Protein AF-B7QMR9-F1 (afdb_monomer)

Organism: Ixodes scapularis (NCBI:txid6945)

Foldseek 3Di:
DDDDDDDDDDDDDDDPVVVVCCVVVVVVVVVVVVVVVVVVVVPPPLDDQPDQDAAPDDDDADAQDPFDAFEEEAEDDDDPVVCCQFVNPVLQVPFSHHYHYDHPCVCVVVGQEYEAEQAPCSPVDDDPDDDPSHAYEYEDAADPVPRPDDPVVCPPDDHDFYEYLDPPGLQHDAAQKAKDWDPDDPPPDPPPPPVLLPQAQFEEEEEDADCQAPQCVNVQVVQLCVQGPYAYEYNNGDHYDPDPDCLLVCLNHYQEYALEGSYADASRHHCSCVSNLQSNHEYAYHHNYPCSNGPQGLQYHYPVSDPGSNRVSVVSVVCSPDSVSSVSNNCSVVTIDMGRDRNNSSVSSSVSVD

Mean predicted aligned error: 11.74 Å

Structure (mmCIF, N/CA/C/O backbone):
data_AF-B7QMR9-F1
#
_entry.id   AF-B7QMR9-F1
#
loop_
_atom_site.group_PDB
_atom_site.id
_atom_site.type_symbol
_atom_site.label_atom_id
_atom_site.label_alt_id
_atom_site.label_comp_id
_atom_site.label_asym_id
_atom_site.label_entity_id
_atom_site.label_seq_id
_atom_site.pdbx_PDB_ins_code
_atom_site.Cartn_x
_atom_site.Cartn_y
_atom_site.Cartn_z
_atom_site.occupancy
_atom_site.B_iso_or_equiv
_atom_site.auth_seq_id
_atom_site.auth_comp_id
_atom_site.auth_asym_id
_atom_site.auth_atom_id
_atom_site.pdbx_PDB_model_num
ATOM 1 N N . LEU A 1 1 ? -8.910 -71.561 -67.536 1.00 38.25 1 LEU A N 1
ATOM 2 C CA . LEU A 1 1 ? -8.505 -71.465 -66.117 1.00 38.25 1 LEU A CA 1
ATOM 3 C C . LEU A 1 1 ? -7.522 -70.311 -65.997 1.00 38.25 1 LEU A C 1
ATOM 5 O O . LEU A 1 1 ? -6.643 -70.190 -66.840 1.00 38.25 1 LEU A O 1
ATOM 9 N N . GLU A 1 2 ? -7.822 -69.408 -65.071 1.00 41.03 2 GLU A N 1
ATOM 10 C CA . GLU A 1 2 ? -7.421 -67.996 -64.994 1.00 41.03 2 GLU A CA 1
ATOM 11 C C . GLU A 1 2 ? -5.951 -67.739 -64.623 1.00 41.03 2 GLU A C 1
ATOM 13 O O . GLU A 1 2 ? -5.294 -68.573 -64.007 1.00 41.03 2 GLU A O 1
ATOM 18 N N . ASN A 1 3 ? -5.479 -66.518 -64.905 1.00 36.19 3 ASN A N 1
ATOM 19 C CA . ASN A 1 3 ? -4.343 -65.898 -64.219 1.00 36.19 3 ASN A CA 1
ATOM 20 C C . ASN A 1 3 ? -4.644 -64.397 -63.982 1.00 36.19 3 ASN A C 1
ATOM 22 O O . ASN A 1 3 ? -4.907 -63.695 -64.963 1.00 36.19 3 ASN A O 1
ATOM 26 N N . PRO A 1 4 ? -4.636 -63.868 -62.739 1.00 52.72 4 PRO A N 1
ATOM 27 C CA . PRO A 1 4 ? -4.935 -62.462 -62.473 1.00 52.72 4 PRO A CA 1
ATOM 28 C C . PRO A 1 4 ? -3.662 -61.603 -62.355 1.00 52.72 4 PRO A C 1
ATOM 30 O O . PRO A 1 4 ? -2.782 -61.844 -61.527 1.00 52.72 4 PRO A O 1
ATOM 33 N N . GLN A 1 5 ? -3.588 -60.534 -63.154 1.00 47.34 5 GLN A N 1
ATOM 34 C CA . GLN A 1 5 ? -2.541 -59.507 -63.084 1.00 47.34 5 GLN A CA 1
ATOM 35 C C . GLN A 1 5 ? -2.865 -58.410 -62.050 1.00 47.34 5 GLN A C 1
ATOM 37 O O . GLN A 1 5 ? -3.894 -57.737 -62.114 1.00 47.34 5 GLN A O 1
ATOM 42 N N . LYS A 1 6 ? -1.911 -58.182 -61.136 1.00 48.12 6 LYS A N 1
ATOM 43 C CA . LYS A 1 6 ? -1.783 -57.026 -60.226 1.00 48.12 6 LYS A CA 1
ATOM 44 C C . LYS A 1 6 ? -1.697 -55.695 -61.000 1.00 48.12 6 LYS A C 1
ATOM 46 O O . LYS A 1 6 ? -0.790 -55.528 -61.813 1.00 48.12 6 LYS A O 1
ATOM 51 N N . ARG A 1 7 ? -2.543 -54.707 -60.672 1.00 45.41 7 ARG A N 1
ATOM 52 C CA . ARG A 1 7 ? -2.372 -53.292 -61.078 1.00 45.41 7 ARG A CA 1
ATOM 53 C C . ARG A 1 7 ? -1.430 -52.552 -60.113 1.00 45.41 7 ARG A C 1
ATOM 55 O O . ARG A 1 7 ? -1.573 -52.686 -58.901 1.00 45.41 7 ARG A O 1
ATOM 62 N N . ARG A 1 8 ? -0.490 -51.763 -60.653 1.00 45.69 8 ARG A N 1
ATOM 63 C CA . ARG A 1 8 ? 0.328 -50.765 -59.923 1.00 45.69 8 ARG A CA 1
ATOM 64 C C . ARG A 1 8 ? -0.364 -49.389 -59.933 1.00 45.69 8 ARG A C 1
ATOM 66 O O . ARG A 1 8 ? -1.115 -49.126 -60.873 1.00 45.69 8 ARG A O 1
ATOM 73 N N . PRO A 1 9 ? -0.111 -48.516 -58.940 1.00 46.06 9 PRO A N 1
ATOM 74 C CA . PRO A 1 9 ? -0.688 -47.175 -58.889 1.00 46.06 9 PRO A CA 1
ATOM 75 C C . PRO A 1 9 ? 0.013 -46.220 -59.869 1.00 46.06 9 PRO A C 1
ATOM 77 O O . PRO A 1 9 ? 1.222 -46.289 -60.071 1.00 46.06 9 PRO A O 1
ATOM 80 N N . SER A 1 10 ? -0.775 -45.342 -60.484 1.00 45.28 10 SER A N 1
ATOM 81 C CA . SER A 1 10 ? -0.362 -44.308 -61.437 1.00 45.28 10 SER A CA 1
ATOM 82 C C . SER A 1 10 ? 0.412 -43.172 -60.757 1.00 45.28 10 SER A C 1
ATOM 84 O O . SER A 1 10 ? -0.119 -42.519 -59.859 1.00 45.28 10 SER A O 1
ATOM 86 N N . GLU A 1 11 ? 1.641 -42.915 -61.211 1.00 50.56 11 GLU A N 1
ATOM 87 C CA . GLU A 1 11 ? 2.449 -41.756 -60.815 1.00 50.56 11 GLU A CA 1
ATOM 88 C C . GLU A 1 11 ? 1.859 -40.458 -61.388 1.00 50.56 11 GLU A C 1
ATOM 90 O O . GLU A 1 11 ? 1.623 -40.328 -62.591 1.00 50.56 11 GLU A O 1
ATOM 95 N N . ILE A 1 12 ? 1.619 -39.478 -60.515 1.00 54.28 12 ILE A N 1
ATOM 96 C CA . ILE A 1 12 ? 1.161 -38.139 -60.894 1.00 54.28 12 ILE A CA 1
ATOM 97 C C . ILE A 1 12 ? 2.379 -37.344 -61.377 1.00 54.28 12 ILE A C 1
ATOM 99 O O . ILE A 1 12 ? 3.220 -36.921 -60.584 1.00 54.28 12 ILE A O 1
ATOM 103 N N . MET A 1 13 ? 2.476 -37.134 -62.689 1.00 5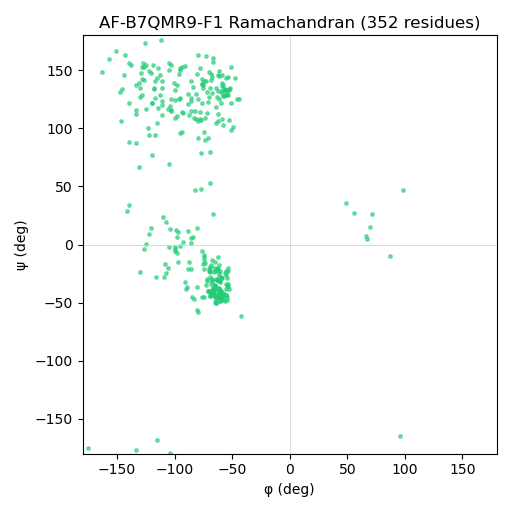0.47 13 MET A N 1
ATOM 104 C CA . MET A 1 13 ? 3.558 -36.373 -63.314 1.00 50.47 13 MET A CA 1
ATOM 105 C C . MET A 1 13 ? 3.27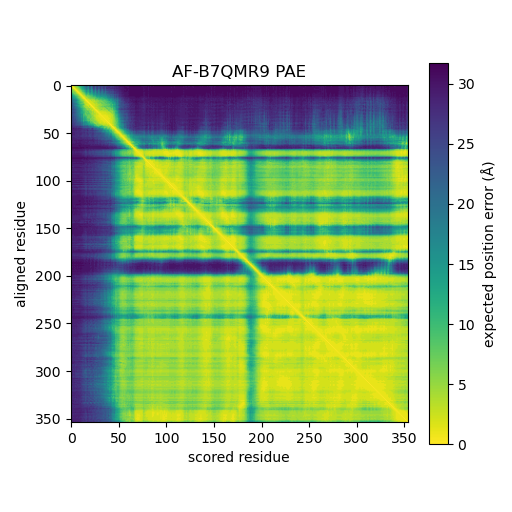2 -34.864 -63.217 1.00 50.47 13 MET A C 1
ATOM 107 O O . MET A 1 13 ? 2.383 -34.343 -63.891 1.00 50.47 13 MET A O 1
ATOM 111 N N . ILE A 1 14 ? 4.018 -34.143 -62.373 1.00 56.44 14 ILE A N 1
ATOM 112 C CA . ILE A 1 14 ? 3.899 -32.681 -62.243 1.00 56.44 14 ILE A CA 1
ATOM 113 C C . ILE A 1 14 ? 4.670 -32.008 -63.398 1.00 56.44 14 ILE A C 1
ATOM 115 O O . ILE A 1 14 ? 5.867 -32.259 -63.555 1.00 56.44 14 ILE A O 1
ATOM 119 N N . PRO A 1 15 ? 4.047 -31.121 -64.200 1.00 65.88 15 PRO A N 1
ATOM 120 C CA . PRO A 1 15 ? 4.712 -30.453 -65.318 1.00 65.88 15 PRO A CA 1
ATOM 121 C C . PRO A 1 15 ? 5.943 -29.644 -64.876 1.00 65.88 15 PRO A C 1
ATOM 123 O O . PRO A 1 15 ? 5.879 -28.863 -63.925 1.00 65.88 15 PRO A O 1
ATOM 126 N N . ALA A 1 16 ? 7.052 -29.742 -65.618 1.00 60.94 16 ALA A N 1
ATOM 127 C CA . ALA A 1 16 ? 8.342 -29.120 -65.278 1.00 60.94 16 ALA A CA 1
ATOM 128 C C . ALA A 1 16 ? 8.288 -27.591 -65.044 1.00 60.94 16 ALA A C 1
ATOM 130 O O . ALA A 1 16 ? 9.099 -27.039 -64.296 1.00 60.94 16 ALA A O 1
ATOM 131 N N . ARG A 1 17 ? 7.318 -26.890 -65.650 1.00 58.94 17 ARG A N 1
ATOM 132 C CA . ARG A 1 17 ? 7.070 -25.459 -65.392 1.00 58.94 17 ARG A CA 1
ATOM 133 C C . ARG A 1 17 ? 6.485 -25.204 -63.999 1.00 58.94 17 ARG A C 1
ATOM 135 O O . ARG A 1 17 ? 6.929 -24.266 -63.345 1.00 58.94 17 ARG A O 1
ATOM 142 N N . LEU A 1 18 ? 5.565 -26.048 -63.524 1.00 57.06 18 LEU A N 1
ATOM 143 C CA . LEU A 1 18 ? 5.045 -25.973 -62.155 1.00 57.06 18 LEU A CA 1
ATOM 144 C C . LEU A 1 18 ? 6.140 -26.303 -61.138 1.00 57.06 18 LEU A C 1
ATOM 146 O O . LEU A 1 18 ? 6.291 -25.578 -60.159 1.00 57.06 18 LEU A O 1
ATOM 150 N N . ALA A 1 19 ? 6.959 -27.324 -61.408 1.00 58.06 19 ALA A N 1
ATOM 151 C CA . ALA A 1 19 ? 8.078 -27.684 -60.539 1.00 58.06 19 ALA A CA 1
ATOM 152 C C . ALA A 1 19 ? 9.057 -26.509 -60.353 1.00 58.06 19 ALA A C 1
ATOM 154 O O . ALA A 1 19 ? 9.445 -26.204 -59.229 1.00 58.06 19 ALA A O 1
ATOM 155 N N . ARG A 1 20 ? 9.393 -25.770 -61.423 1.00 57.72 20 ARG A N 1
ATOM 156 C CA . ARG A 1 20 ? 10.257 -24.575 -61.330 1.00 57.72 20 ARG A CA 1
ATOM 157 C C . ARG A 1 20 ? 9.643 -23.425 -60.530 1.00 57.72 20 ARG A C 1
ATOM 159 O O . ARG A 1 20 ? 10.384 -22.724 -59.846 1.00 57.72 20 ARG A O 1
ATOM 166 N N . VAL A 1 21 ? 8.329 -23.214 -60.614 1.00 60.69 21 VAL A N 1
ATOM 167 C CA . VAL A 1 21 ? 7.637 -22.186 -59.816 1.00 60.69 21 VAL A CA 1
ATOM 168 C C . VAL A 1 21 ? 7.628 -22.583 -58.341 1.00 60.69 21 VAL A C 1
ATOM 170 O O . VAL A 1 21 ? 7.993 -21.771 -57.498 1.00 60.69 21 VAL A O 1
ATOM 173 N N . VAL A 1 22 ? 7.325 -23.844 -58.029 1.00 60.00 22 VAL A N 1
ATOM 174 C CA . VAL A 1 22 ? 7.355 -24.369 -56.654 1.00 60.00 22 VAL A CA 1
ATOM 175 C C . VAL A 1 22 ? 8.766 -24.287 -56.059 1.00 60.00 22 VAL A C 1
ATOM 177 O O . VAL A 1 22 ? 8.919 -23.823 -54.933 1.00 60.00 22 VAL A O 1
ATOM 180 N N . TYR A 1 23 ? 9.808 -24.627 -56.825 1.00 61.94 23 TYR A N 1
ATOM 181 C CA . TYR A 1 23 ? 11.202 -24.543 -56.365 1.00 61.94 23 TYR A CA 1
ATOM 182 C C . TYR A 1 23 ? 11.719 -23.111 -56.177 1.00 61.94 23 TYR A C 1
ATOM 184 O O . TYR A 1 23 ? 12.612 -22.902 -55.361 1.00 61.94 23 TYR A O 1
ATOM 192 N N . LYS A 1 24 ? 11.190 -22.121 -56.909 1.00 61.09 24 LYS A N 1
ATOM 193 C CA . LYS A 1 24 ? 11.604 -20.712 -56.762 1.00 61.09 24 LYS A CA 1
ATOM 194 C C . LYS A 1 24 ? 10.784 -19.947 -55.725 1.00 61.09 24 LYS A C 1
ATOM 196 O O . LYS A 1 24 ? 11.343 -19.134 -54.999 1.00 61.09 24 LYS A O 1
ATOM 201 N N . VAL A 1 25 ? 9.478 -20.194 -55.653 1.00 64.12 25 VAL A N 1
ATOM 202 C CA . VAL A 1 25 ? 8.548 -19.457 -54.782 1.00 64.12 25 VAL A CA 1
ATOM 203 C C . VAL A 1 25 ? 8.411 -20.130 -53.415 1.00 64.12 25 VAL A C 1
ATOM 205 O O . VAL A 1 25 ? 8.292 -19.440 -52.409 1.00 64.12 25 VAL A O 1
ATOM 208 N N . GLY A 1 26 ? 8.514 -21.461 -53.347 1.00 67.56 26 GLY A N 1
ATOM 209 C CA . GLY A 1 26 ? 8.440 -22.228 -52.100 1.00 67.56 26 GLY A CA 1
ATOM 210 C C . GLY A 1 26 ? 9.431 -21.768 -51.021 1.00 67.56 26 GLY A C 1
ATOM 211 O O . GLY A 1 26 ? 8.995 -21.515 -49.899 1.00 67.56 26 GLY A O 1
ATOM 212 N N . PRO A 1 27 ? 10.729 -21.569 -51.332 1.00 74.81 27 PRO A N 1
ATOM 213 C CA . PRO A 1 27 ? 11.706 -21.070 -50.361 1.00 74.81 27 PRO A CA 1
ATOM 214 C C . PRO A 1 27 ? 11.423 -19.638 -49.890 1.00 74.81 27 PRO A C 1
ATOM 216 O O . PRO A 1 27 ? 11.652 -19.330 -48.724 1.00 74.81 27 PRO A O 1
ATOM 219 N N . LEU A 1 28 ? 10.897 -18.777 -50.772 1.00 72.25 28 LEU A N 1
ATOM 220 C CA . LEU A 1 28 ? 10.513 -17.396 -50.452 1.00 72.25 28 LEU A CA 1
ATOM 221 C C . LEU A 1 28 ? 9.263 -17.341 -49.567 1.00 72.25 28 LEU A C 1
ATOM 223 O O . LEU A 1 28 ? 9.210 -16.559 -48.625 1.00 72.25 28 LEU A O 1
ATOM 227 N N . CYS A 1 29 ? 8.265 -18.187 -49.821 1.00 71.38 29 CYS A N 1
ATOM 228 C CA . CYS A 1 29 ? 7.102 -18.307 -48.945 1.00 71.38 29 CYS A CA 1
ATOM 229 C C . CYS A 1 29 ? 7.485 -18.901 -47.585 1.00 71.38 29 CYS A C 1
ATOM 231 O O . CYS A 1 29 ? 7.012 -18.417 -46.560 1.00 71.38 29 CYS A O 1
ATOM 233 N N . LEU A 1 30 ? 8.365 -19.906 -47.557 1.00 75.69 30 LEU A N 1
ATOM 234 C CA . LEU A 1 30 ? 8.834 -20.512 -46.312 1.00 75.69 30 LEU A CA 1
ATOM 235 C C . LEU A 1 30 ? 9.649 -19.518 -45.476 1.00 75.69 30 LEU A C 1
ATOM 237 O O . LEU A 1 30 ? 9.441 -19.435 -44.269 1.00 75.69 30 LEU A O 1
ATOM 241 N N . SER A 1 31 ? 10.524 -18.724 -46.099 1.00 77.56 31 SER A N 1
ATOM 242 C CA . SER A 1 31 ? 11.283 -17.686 -45.396 1.00 77.56 31 SER A CA 1
ATOM 243 C C . SER A 1 31 ? 10.385 -16.563 -44.879 1.00 77.56 31 SER A C 1
ATOM 245 O O . SER A 1 31 ? 10.590 -16.110 -43.755 1.00 77.56 31 SER A O 1
ATOM 247 N N . LEU A 1 32 ? 9.346 -16.167 -45.624 1.00 79.50 32 LEU A N 1
ATOM 248 C CA . LEU A 1 32 ? 8.363 -15.186 -45.156 1.00 79.50 32 LEU A CA 1
ATOM 249 C C . LEU A 1 32 ? 7.543 -15.723 -43.976 1.00 79.50 32 LEU A C 1
ATOM 251 O O . LEU A 1 32 ? 7.348 -15.013 -42.996 1.00 79.50 32 LEU A O 1
ATOM 255 N N . VAL A 1 33 ? 7.100 -16.983 -44.032 1.00 79.69 33 VAL A N 1
ATOM 256 C CA . VAL A 1 33 ? 6.374 -17.634 -42.930 1.00 79.69 33 VAL A CA 1
ATOM 257 C C . VAL A 1 33 ? 7.268 -17.765 -41.702 1.00 79.69 33 VAL A C 1
ATOM 259 O O . VAL A 1 33 ? 6.830 -17.440 -40.605 1.00 79.69 33 VAL A O 1
ATOM 262 N N . LEU A 1 34 ? 8.529 -18.170 -41.863 1.00 79.81 34 LEU A N 1
ATOM 263 C CA . LEU A 1 34 ? 9.487 -18.235 -40.758 1.00 79.81 34 LEU A CA 1
ATOM 264 C C . LEU A 1 34 ? 9.793 -16.848 -40.186 1.00 79.81 34 LEU A C 1
ATOM 266 O O . LEU A 1 34 ? 9.849 -16.713 -38.971 1.00 79.81 34 LEU A O 1
ATOM 270 N N . ALA A 1 35 ? 9.919 -15.813 -41.020 1.00 76.81 35 ALA A N 1
ATOM 271 C CA . ALA A 1 35 ? 10.100 -14.435 -40.569 1.00 76.81 35 ALA A CA 1
ATOM 272 C C . ALA A 1 35 ? 8.864 -13.908 -39.824 1.00 76.81 35 ALA A C 1
ATOM 274 O O . ALA A 1 35 ? 9.012 -13.252 -38.798 1.00 76.81 35 ALA A O 1
ATOM 275 N N . VAL A 1 36 ? 7.652 -14.236 -40.283 1.00 74.69 36 VAL A N 1
ATOM 276 C CA . VAL A 1 36 ? 6.396 -13.901 -39.594 1.00 74.69 36 VAL A CA 1
ATOM 277 C C . VAL A 1 36 ? 6.266 -14.675 -38.284 1.00 74.69 36 VAL A C 1
ATOM 279 O O . VAL A 1 36 ? 5.909 -14.073 -37.280 1.00 74.69 36 VAL A O 1
ATOM 282 N N . LEU A 1 37 ? 6.599 -15.968 -38.242 1.00 72.81 37 LEU A N 1
ATOM 283 C CA . LEU A 1 37 ? 6.586 -16.768 -37.011 1.00 72.81 37 LEU A CA 1
ATOM 284 C C . LEU A 1 37 ? 7.649 -16.285 -36.015 1.00 72.81 37 LEU A C 1
ATOM 286 O O . LEU A 1 37 ? 7.376 -16.204 -34.820 1.00 72.81 37 LEU A O 1
ATOM 290 N N . TYR A 1 38 ? 8.836 -15.916 -36.498 1.00 71.75 38 TYR A N 1
ATOM 291 C CA . TYR A 1 38 ? 9.911 -15.347 -35.688 1.00 71.75 38 TYR A CA 1
ATOM 292 C C . TYR A 1 38 ? 9.533 -13.957 -35.161 1.00 71.75 38 TYR A C 1
ATOM 294 O O . TYR A 1 38 ? 9.666 -13.693 -33.970 1.00 71.75 38 TYR A O 1
ATOM 302 N N . ALA A 1 39 ? 8.944 -13.099 -35.999 1.00 64.62 39 ALA A N 1
ATOM 303 C CA . ALA A 1 39 ? 8.365 -11.830 -35.568 1.00 64.62 39 ALA A CA 1
ATOM 304 C C . ALA A 1 39 ? 7.236 -12.051 -34.546 1.00 64.62 39 ALA A C 1
ATOM 306 O O . ALA A 1 39 ? 7.216 -11.401 -33.509 1.00 64.62 39 ALA A O 1
ATOM 307 N N . GLN A 1 40 ? 6.341 -13.017 -34.757 1.00 59.31 40 GLN A N 1
ATOM 308 C CA . GLN A 1 40 ? 5.297 -13.377 -33.791 1.00 59.31 40 GLN A CA 1
ATOM 309 C C . GLN A 1 40 ? 5.872 -13.907 -32.471 1.00 59.31 40 GLN A C 1
ATOM 311 O O . GLN A 1 40 ? 5.258 -13.695 -31.430 1.00 59.31 40 GLN A O 1
ATOM 316 N N . GLN A 1 41 ? 7.035 -14.565 -32.470 1.00 60.38 41 GLN A N 1
ATOM 317 C CA . GLN A 1 41 ? 7.739 -14.941 -31.238 1.00 60.38 41 GLN A CA 1
ATOM 318 C C . GLN A 1 41 ? 8.379 -13.734 -30.539 1.00 60.38 41 GLN A C 1
ATOM 320 O O . GLN A 1 41 ? 8.357 -13.681 -29.313 1.00 60.38 41 GLN A O 1
ATOM 325 N N . LEU A 1 42 ? 8.883 -12.749 -31.289 1.00 57.88 42 LEU A N 1
ATOM 326 C CA . LEU A 1 42 ? 9.408 -11.488 -30.748 1.00 57.88 42 LEU A CA 1
ATOM 327 C C . LEU A 1 42 ? 8.304 -10.551 -30.219 1.00 57.88 42 LEU A C 1
ATOM 329 O O . LEU A 1 42 ? 8.551 -9.784 -29.291 1.00 57.88 42 LEU A O 1
ATOM 333 N N . PHE A 1 43 ? 7.096 -10.616 -30.792 1.00 51.91 43 PHE A N 1
ATOM 334 C CA . PHE A 1 43 ? 5.937 -9.792 -30.421 1.00 51.91 43 PHE A CA 1
ATOM 335 C C . PHE A 1 43 ? 4.925 -10.494 -29.511 1.00 51.91 43 PHE A C 1
ATOM 337 O O . PHE A 1 43 ? 3.965 -9.856 -29.071 1.00 51.91 43 PHE A O 1
ATOM 344 N N . LYS A 1 44 ? 5.111 -11.781 -29.190 1.00 41.19 44 LYS A N 1
ATOM 345 C CA . LYS A 1 44 ? 4.371 -12.389 -28.083 1.00 41.19 44 LYS A CA 1
ATOM 346 C C . LYS A 1 44 ? 4.808 -11.661 -26.812 1.00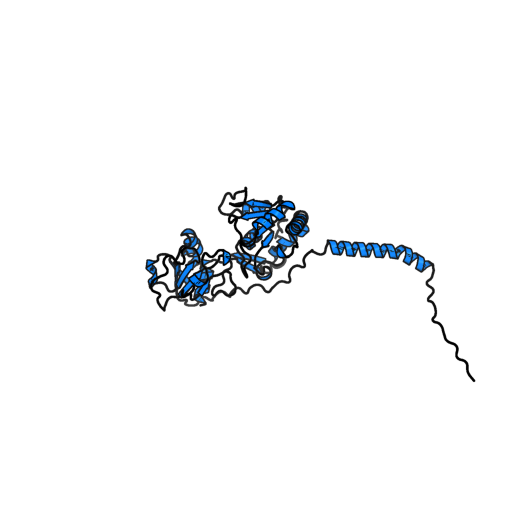 41.19 44 LYS A C 1
ATOM 348 O O . LYS A 1 44 ? 5.998 -11.703 -26.495 1.00 41.19 44 LYS A O 1
ATOM 353 N N . PRO A 1 45 ? 3.899 -10.980 -26.086 1.00 49.91 45 PRO A N 1
ATOM 354 C CA . PRO A 1 45 ? 4.253 -10.476 -24.771 1.00 49.91 45 PRO A CA 1
ATOM 355 C C . PRO A 1 45 ? 4.787 -11.677 -23.979 1.00 49.91 45 PRO A C 1
ATOM 357 O O . PRO A 1 45 ? 4.141 -12.729 -23.992 1.00 49.91 45 PRO A O 1
ATOM 360 N N . PRO A 1 46 ? 5.977 -11.581 -23.360 1.00 52.75 46 PRO A N 1
ATOM 361 C CA . PRO A 1 46 ? 6.625 -12.741 -22.745 1.00 52.75 46 PRO A CA 1
ATOM 362 C C . PRO A 1 46 ? 5.795 -13.346 -21.606 1.00 52.75 46 PRO A C 1
ATOM 364 O O . PRO A 1 46 ? 6.062 -14.470 -21.197 1.00 52.75 46 PRO A O 1
ATOM 367 N N . PHE A 1 47 ? 4.746 -12.646 -21.170 1.00 50.53 47 PHE A N 1
ATOM 368 C CA . PHE A 1 47 ? 3.766 -13.136 -20.223 1.00 50.53 47 PHE A CA 1
ATOM 369 C C . PHE A 1 47 ? 2.359 -12.889 -20.778 1.00 50.53 47 PHE A C 1
ATOM 371 O O . PHE A 1 47 ? 2.057 -11.757 -21.179 1.00 50.53 47 PHE A O 1
ATOM 378 N N . PRO A 1 48 ? 1.493 -13.918 -20.852 1.00 50.16 48 PRO A N 1
ATOM 379 C CA . PRO A 1 48 ? 0.075 -13.678 -21.059 1.00 50.16 48 PRO A CA 1
ATOM 380 C C . PRO A 1 48 ? -0.398 -12.742 -19.947 1.00 50.16 48 PRO A C 1
ATOM 382 O O . PRO A 1 48 ? -0.085 -12.969 -18.781 1.00 50.16 48 PRO A O 1
ATOM 385 N N . VAL A 1 49 ? -1.131 -11.682 -20.308 1.00 51.81 49 VAL A N 1
ATOM 386 C CA . VAL A 1 49 ? -1.833 -10.864 -19.312 1.00 51.81 49 VAL A CA 1
ATOM 387 C C . VAL A 1 49 ? -2.626 -11.844 -18.444 1.00 51.81 49 VAL A C 1
ATOM 389 O O . VAL A 1 49 ? -3.406 -12.615 -19.018 1.00 51.81 49 VAL A O 1
ATOM 392 N N . PRO A 1 50 ? -2.404 -11.883 -17.116 1.00 49.88 50 PRO A N 1
ATOM 393 C CA . PRO A 1 50 ? -3.100 -12.826 -16.261 1.00 49.88 50 PRO A CA 1
ATOM 394 C C . PRO A 1 50 ? -4.605 -12.708 -16.517 1.00 49.88 50 PRO A C 1
ATOM 396 O O . PRO A 1 50 ? -5.106 -11.579 -16.616 1.00 49.88 50 PRO A O 1
ATOM 399 N N . PRO A 1 51 ? -5.338 -13.827 -16.670 1.00 48.06 51 PRO A N 1
ATOM 400 C CA . PRO A 1 51 ? -6.786 -13.763 -16.777 1.00 48.06 51 PRO A CA 1
ATOM 401 C C . PRO A 1 51 ? -7.313 -12.958 -15.590 1.00 48.06 51 PRO A C 1
ATOM 403 O O . PRO A 1 51 ? -6.876 -13.158 -14.457 1.00 48.06 51 PRO A O 1
ATOM 406 N N . SER A 1 52 ? -8.212 -12.008 -15.853 1.00 56.66 52 SER A N 1
ATOM 407 C CA . SER A 1 52 ? -8.754 -11.154 -14.802 1.00 56.66 52 SER A CA 1
ATOM 408 C C . SER A 1 52 ? -9.437 -12.032 -13.757 1.00 56.66 52 SER A C 1
ATOM 410 O O . SER A 1 52 ? -10.503 -12.594 -14.023 1.00 56.66 52 SER A O 1
ATOM 412 N N . ALA A 1 53 ? -8.832 -12.160 -12.579 1.00 59.25 53 ALA A N 1
ATOM 413 C CA . ALA A 1 53 ? -9.506 -12.756 -11.443 1.00 59.25 53 ALA A CA 1
ATOM 414 C C . ALA A 1 53 ? -10.717 -11.875 -11.092 1.00 59.25 53 ALA A C 1
ATOM 416 O O . ALA A 1 53 ? -10.657 -10.650 -11.267 1.00 59.25 53 ALA A O 1
ATOM 417 N N . PRO A 1 54 ? -11.837 -12.455 -10.626 1.00 57.84 54 PRO A N 1
ATOM 418 C CA . PRO A 1 54 ? -12.969 -11.648 -10.207 1.00 57.84 54 PRO A CA 1
ATOM 419 C C . PRO A 1 54 ? -12.491 -10.649 -9.142 1.00 57.84 54 PRO A C 1
ATOM 421 O O . PRO A 1 54 ? -11.830 -11.054 -8.173 1.00 57.84 54 PRO A O 1
ATOM 424 N N . PRO A 1 55 ? -12.782 -9.346 -9.320 1.00 62.31 55 PRO A N 1
ATOM 425 C CA . PRO A 1 55 ? -12.357 -8.335 -8.371 1.00 62.31 55 PRO A CA 1
ATOM 426 C C . PRO A 1 55 ? -12.935 -8.676 -7.006 1.00 62.31 55 PRO A C 1
ATOM 428 O O . PRO A 1 55 ? -14.041 -9.214 -6.893 1.00 62.31 55 PRO A O 1
ATOM 431 N N . ILE A 1 56 ? -12.186 -8.367 -5.951 1.00 61.50 56 ILE A N 1
ATOM 432 C CA . ILE A 1 56 ? -12.692 -8.598 -4.600 1.00 61.50 56 ILE A CA 1
ATOM 433 C C . ILE A 1 56 ? -13.971 -7.790 -4.429 1.00 61.50 56 ILE A C 1
ATOM 435 O O . ILE A 1 56 ? -13.963 -6.567 -4.572 1.00 61.50 56 ILE A O 1
ATOM 439 N N . GLN A 1 57 ? -15.062 -8.485 -4.114 1.00 54.00 57 GLN A N 1
ATOM 440 C CA . GLN A 1 57 ? -16.345 -7.854 -3.879 1.00 54.00 57 GLN A CA 1
ATOM 441 C C . GLN A 1 57 ? -16.220 -6.963 -2.640 1.00 54.00 57 GLN A C 1
ATOM 443 O O . GLN A 1 57 ? -16.119 -7.433 -1.508 1.00 54.00 57 GLN A O 1
ATOM 448 N N . TYR A 1 58 ? -16.146 -5.655 -2.867 1.00 58.22 58 TYR A N 1
ATOM 449 C CA . TYR A 1 58 ? -16.188 -4.683 -1.788 1.00 58.22 58 TYR A CA 1
ATOM 450 C C . TYR A 1 58 ? -17.597 -4.686 -1.197 1.00 58.22 58 TYR A C 1
ATOM 452 O O . TYR A 1 58 ? -18.579 -4.675 -1.939 1.00 58.22 58 TYR A O 1
ATOM 460 N N . LEU A 1 59 ? -17.690 -4.697 0.133 1.00 56.66 59 LEU A N 1
ATOM 461 C CA . LEU A 1 59 ? -18.975 -4.689 0.827 1.00 56.66 59 LEU A CA 1
ATOM 462 C C . LEU A 1 59 ? -19.831 -3.503 0.362 1.00 56.66 59 LEU A C 1
ATOM 464 O O . LEU A 1 59 ? -19.352 -2.365 0.294 1.00 56.66 59 LEU A O 1
ATOM 468 N N . THR A 1 60 ? -21.099 -3.780 0.061 1.00 57.25 60 THR A N 1
ATOM 469 C CA . THR A 1 60 ? -22.093 -2.788 -0.356 1.00 57.25 60 THR A CA 1
ATOM 470 C C . THR A 1 60 ? -22.256 -1.732 0.741 1.00 57.25 60 THR A C 1
ATOM 472 O O . THR A 1 60 ? -22.392 -2.112 1.911 1.00 57.25 60 THR A O 1
ATOM 475 N N . PRO A 1 61 ? -22.241 -0.423 0.422 1.00 61.03 61 PRO A N 1
ATOM 476 C CA . PRO A 1 61 ? -22.465 0.624 1.416 1.00 61.03 61 PRO A CA 1
ATOM 477 C C . PRO A 1 61 ? -23.761 0.372 2.192 1.00 61.03 61 PRO A C 1
ATOM 479 O O . PRO A 1 61 ? -24.787 0.033 1.597 1.00 61.03 61 PRO A O 1
ATOM 482 N N . LEU A 1 62 ? -23.710 0.504 3.519 1.00 63.41 62 LEU A N 1
ATOM 483 C CA . LEU A 1 62 ? -24.911 0.391 4.344 1.00 63.41 62 LEU A CA 1
ATOM 484 C C . LEU A 1 62 ? -25.878 1.530 3.990 1.00 63.41 62 LEU A C 1
ATOM 486 O O . LEU A 1 62 ? -25.469 2.687 3.871 1.00 63.41 62 LEU A O 1
ATOM 490 N N . LYS A 1 63 ? -27.167 1.209 3.822 1.00 58.34 63 LYS A N 1
ATOM 491 C CA . LYS A 1 63 ? -28.213 2.233 3.689 1.00 58.34 63 LYS A CA 1
ATOM 492 C C . LYS A 1 63 ? -28.366 2.963 5.025 1.00 58.34 63 LYS A C 1
ATOM 494 O O . LYS A 1 63 ? -28.307 2.335 6.080 1.00 58.34 63 LYS A O 1
ATOM 499 N N . ALA A 1 64 ? -28.590 4.274 4.972 1.00 57.53 64 ALA A N 1
ATOM 500 C CA . ALA A 1 64 ? -28.853 5.080 6.158 1.00 57.53 64 ALA A CA 1
ATOM 501 C C . ALA A 1 64 ? -30.150 4.604 6.842 1.00 57.53 64 ALA A C 1
ATOM 503 O O . ALA A 1 64 ? -31.246 4.828 6.336 1.00 57.53 64 ALA A O 1
ATOM 504 N N . GLY A 1 65 ? -30.015 3.911 7.972 1.00 54.53 65 GLY A N 1
ATOM 505 C CA . GLY A 1 65 ? -31.099 3.616 8.915 1.00 54.53 65 GLY A CA 1
ATOM 506 C C . GLY A 1 65 ? -30.884 4.375 10.230 1.00 54.53 65 GLY A C 1
ATOM 507 O O . GLY A 1 65 ? -29.850 5.035 10.373 1.00 54.53 65 GLY A O 1
ATOM 508 N N . PRO A 1 66 ? -31.808 4.304 11.209 1.00 54.50 66 PRO A N 1
ATOM 509 C CA . PRO A 1 66 ? -31.637 4.932 12.521 1.00 54.50 66 PRO A CA 1
ATOM 510 C C . PRO A 1 66 ? -30.536 4.192 13.295 1.00 54.50 66 PRO A C 1
ATOM 512 O O . PRO A 1 66 ? -30.784 3.301 14.102 1.00 54.50 66 PRO A O 1
ATOM 515 N N . ALA A 1 67 ? -29.287 4.502 12.967 1.00 65.38 67 ALA A N 1
ATOM 516 C CA . ALA A 1 67 ? -28.145 3.699 13.349 1.00 65.38 67 ALA A CA 1
ATOM 517 C C . ALA A 1 67 ? -27.666 4.101 14.748 1.00 65.38 67 ALA A C 1
ATOM 519 O O . ALA A 1 67 ? -27.346 5.268 15.002 1.00 65.38 67 ALA A O 1
ATOM 520 N N . LYS A 1 68 ? -27.603 3.124 15.663 1.00 83.44 68 LYS A N 1
ATOM 521 C CA . LYS A 1 68 ? -26.976 3.264 16.985 1.00 83.44 68 LYS A CA 1
ATOM 522 C C . LYS A 1 68 ? -25.636 3.991 16.833 1.00 83.44 68 LYS A C 1
ATOM 524 O O . LYS A 1 68 ? -24.763 3.558 16.091 1.00 83.44 68 LYS A O 1
ATOM 529 N N . LYS A 1 69 ? -25.433 5.089 17.562 1.00 90.62 69 LYS A N 1
ATOM 530 C CA . LYS A 1 69 ? -24.150 5.802 17.538 1.00 90.62 69 LYS A CA 1
ATOM 531 C C . LYS A 1 69 ? -23.132 5.096 18.434 1.00 90.62 69 LYS A C 1
ATOM 533 O O . LYS A 1 69 ? -23.051 5.404 19.625 1.00 90.62 69 LYS A O 1
ATOM 538 N N . TYR A 1 70 ? -22.352 4.179 17.863 1.00 94.00 70 TYR A N 1
ATOM 539 C CA . TYR A 1 70 ? -21.317 3.440 18.594 1.00 94.00 70 TYR A CA 1
ATOM 540 C C . TYR A 1 70 ? -20.234 4.375 19.140 1.00 94.00 70 TYR A C 1
ATOM 542 O O . TYR A 1 70 ? -19.691 5.228 18.429 1.00 94.00 70 TYR A O 1
ATOM 550 N N . LYS A 1 71 ? -19.892 4.208 20.416 1.00 95.31 71 LYS A N 1
ATOM 551 C CA . LYS A 1 71 ? -18.765 4.877 21.070 1.00 95.31 71 LYS A CA 1
ATOM 552 C C . LYS A 1 71 ? -17.548 3.965 20.972 1.00 95.31 71 LYS A C 1
ATOM 554 O O . LYS A 1 71 ? -17.521 2.900 21.582 1.00 95.31 71 LYS A O 1
ATOM 559 N N . VAL A 1 72 ? -16.546 4.390 20.213 1.00 94.88 72 VAL A N 1
ATOM 560 C CA . VAL A 1 72 ? -15.367 3.576 19.903 1.00 94.88 72 VAL A CA 1
ATOM 561 C C . VAL A 1 72 ? -14.152 4.169 20.604 1.00 94.88 72 VAL A C 1
ATOM 563 O O . VAL A 1 72 ? -13.834 5.343 20.414 1.00 94.88 72 VAL A O 1
ATOM 566 N N . LEU A 1 73 ? -13.471 3.380 21.427 1.00 92.62 73 LEU A N 1
ATOM 567 C CA . LEU A 1 73 ? -12.244 3.780 22.108 1.00 92.62 73 LEU A CA 1
ATOM 568 C C . LEU A 1 73 ? -11.040 3.158 21.409 1.00 92.62 73 LEU A C 1
ATOM 570 O O . LEU A 1 73 ? -10.856 1.948 21.432 1.00 92.62 73 LEU A O 1
ATOM 574 N N . VAL A 1 74 ? -10.195 3.993 20.822 1.00 90.75 74 VAL A N 1
ATOM 575 C CA . VAL A 1 74 ? -8.885 3.583 20.324 1.00 90.75 74 VAL A CA 1
ATOM 576 C C . VAL A 1 74 ? -7.949 3.486 21.524 1.00 90.75 74 VAL A C 1
ATOM 578 O O . VAL A 1 74 ? -7.646 4.498 22.159 1.00 90.75 74 VAL A O 1
ATOM 581 N N . TRP A 1 75 ? -7.607 2.256 21.904 1.00 86.88 75 TRP A N 1
ATOM 582 C CA . TRP A 1 75 ? -7.058 1.936 23.218 1.00 86.88 75 TRP A CA 1
ATOM 583 C C . TRP A 1 75 ? -5.563 2.228 23.332 1.00 86.88 75 TRP A C 1
ATOM 585 O O . TRP A 1 75 ? -5.136 2.960 24.227 1.00 86.88 75 TRP A O 1
ATOM 595 N N . ASN A 1 76 ? -4.770 1.641 22.443 1.00 78.62 76 ASN A N 1
ATOM 596 C CA . ASN A 1 76 ? -3.329 1.830 22.350 1.00 78.62 76 ASN A CA 1
ATOM 597 C C . ASN A 1 76 ? -2.974 2.530 21.032 1.00 78.62 76 ASN A C 1
ATOM 599 O O . ASN A 1 76 ? -3.734 2.547 20.063 1.00 78.62 76 ASN A O 1
ATOM 603 N N . THR A 1 77 ? -1.860 3.246 21.086 1.00 64.56 77 THR A N 1
ATOM 604 C CA . THR A 1 77 ? -1.603 4.451 20.304 1.00 64.56 77 THR A CA 1
ATOM 605 C C . THR A 1 77 ? -1.355 4.177 18.829 1.00 64.56 77 THR A C 1
ATOM 607 O O . THR A 1 77 ? -0.277 3.738 18.443 1.00 64.56 77 THR A O 1
ATOM 610 N N . PHE A 1 78 ? -2.292 4.641 18.008 1.00 65.94 78 PHE A N 1
ATOM 611 C CA . PHE A 1 78 ? -1.926 5.381 16.811 1.00 65.94 78 PHE A CA 1
ATOM 612 C C . PHE A 1 78 ? -1.512 6.788 17.260 1.00 65.94 78 PHE A C 1
ATOM 614 O O . PHE A 1 78 ? -2.160 7.352 18.146 1.00 65.94 78 PHE A O 1
ATOM 621 N N . GLY A 1 79 ? -0.448 7.372 16.706 1.00 70.12 79 GLY A N 1
ATOM 622 C CA . GLY A 1 79 ? -0.056 8.746 17.050 1.00 70.12 79 GLY A CA 1
ATOM 623 C C . GLY A 1 79 ? -1.234 9.732 16.942 1.00 70.12 79 GLY A C 1
ATOM 624 O O . GLY A 1 79 ? -2.166 9.513 16.164 1.00 70.12 79 GLY A O 1
ATOM 625 N N . LEU A 1 80 ? -1.214 10.827 17.714 1.00 78.00 80 LEU A N 1
ATOM 626 C CA . LEU A 1 80 ? -2.325 11.797 17.751 1.00 78.00 80 LEU A CA 1
ATOM 627 C C . LEU A 1 80 ? -2.713 12.322 16.359 1.00 78.00 80 LEU A C 1
ATOM 629 O O . LEU A 1 80 ? -3.890 12.574 16.106 1.00 78.00 80 LEU A O 1
ATOM 633 N N . GLU A 1 81 ? -1.743 12.464 15.456 1.00 82.19 81 GLU A N 1
ATOM 634 C CA . GLU A 1 81 ? -1.982 12.860 14.066 1.00 82.19 81 GLU A CA 1
ATOM 635 C C . GLU A 1 81 ? -2.810 11.832 13.299 1.00 82.19 81 GLU A C 1
ATOM 637 O O . GLU A 1 81 ? -3.806 12.198 12.681 1.00 82.19 81 GLU A O 1
ATOM 642 N N . PHE A 1 82 ? -2.474 10.545 13.408 1.00 84.19 82 PHE A N 1
ATOM 643 C CA . PHE A 1 82 ? -3.236 9.465 12.782 1.00 84.19 82 PHE A CA 1
ATOM 644 C C . PHE A 1 82 ? -4.685 9.452 13.279 1.00 84.19 82 PHE A C 1
ATOM 646 O O . PHE A 1 82 ? -5.624 9.351 12.489 1.00 84.19 82 PHE A O 1
ATOM 653 N N . LEU A 1 83 ? -4.882 9.600 14.594 1.00 85.56 83 LEU A N 1
ATOM 654 C CA . LEU A 1 83 ? -6.219 9.650 15.186 1.00 85.56 83 LEU A CA 1
ATOM 655 C C . LEU A 1 83 ? -7.031 10.828 14.648 1.00 85.56 83 LEU A C 1
ATOM 657 O O . LEU A 1 83 ? -8.209 10.664 14.340 1.00 85.56 83 LEU A O 1
ATOM 661 N N . LYS A 1 84 ? -6.418 12.009 14.520 1.00 85.94 84 LYS A N 1
ATOM 662 C CA . LYS A 1 84 ? -7.082 13.175 13.931 1.00 85.94 84 LYS A CA 1
ATOM 663 C C . LYS A 1 84 ? -7.424 12.913 12.467 1.00 85.94 84 LYS A C 1
ATOM 665 O O . LYS A 1 84 ? -8.580 13.097 12.102 1.00 85.94 84 LYS A O 1
ATOM 670 N N . LEU A 1 85 ? -6.458 12.446 11.677 1.00 88.06 85 LEU A N 1
ATOM 671 C CA . LEU A 1 85 ? -6.586 12.236 10.234 1.00 88.06 85 LEU A CA 1
ATOM 672 C C . LEU A 1 85 ? -7.654 11.200 9.870 1.00 88.06 85 LEU A C 1
ATOM 674 O O . LEU A 1 85 ? -8.355 11.365 8.877 1.00 88.06 85 LEU A O 1
ATOM 678 N N . HIS A 1 86 ? -7.780 10.132 10.658 1.00 88.94 86 HIS A N 1
ATOM 679 C CA . HIS A 1 86 ? -8.656 9.015 10.308 1.00 88.94 86 HIS A CA 1
ATOM 680 C C . HIS A 1 86 ? -9.902 8.890 11.174 1.00 88.94 86 HIS A C 1
ATOM 682 O O . HIS A 1 86 ? -10.914 8.396 10.694 1.00 88.94 86 HIS A O 1
ATOM 688 N N . PHE A 1 87 ? -9.863 9.333 12.427 1.00 90.69 87 PHE A N 1
ATOM 689 C CA . PHE A 1 87 ? -10.953 9.142 13.388 1.00 90.69 87 PHE A CA 1
ATOM 690 C C . PHE A 1 87 ? -11.493 10.461 13.957 1.00 90.69 87 PHE A C 1
ATOM 692 O O . PHE A 1 87 ? -12.291 10.455 14.897 1.00 90.69 87 PHE A O 1
ATOM 699 N N . GLY A 1 88 ? -11.071 11.603 13.407 1.00 88.88 88 GLY A N 1
ATOM 700 C CA . GLY A 1 88 ? -11.559 12.915 13.810 1.00 88.88 88 GLY A CA 1
ATOM 701 C C . GLY A 1 88 ? -13.037 13.136 13.475 1.00 88.88 88 GLY A C 1
ATOM 702 O O . GLY A 1 88 ? -13.586 12.546 12.545 1.00 88.88 88 GLY A O 1
ATOM 703 N N . ASP A 1 89 ? -13.679 14.059 14.197 1.00 89.19 89 ASP A N 1
ATOM 704 C CA . ASP A 1 89 ? -15.094 14.392 13.976 1.00 89.19 89 ASP A CA 1
ATOM 705 C C . ASP A 1 89 ? -15.352 14.913 12.543 1.00 89.19 89 ASP A C 1
ATOM 707 O O . ASP A 1 89 ? -16.441 14.718 12.011 1.00 89.19 89 ASP A O 1
ATOM 711 N N . HIS A 1 90 ? -14.358 15.531 11.887 1.00 90.00 90 HIS A N 1
ATOM 712 C CA . HIS A 1 90 ? -14.459 15.958 10.484 1.00 90.00 90 HIS A CA 1
ATOM 713 C C . HIS A 1 90 ? -14.580 14.776 9.513 1.00 90.00 90 HIS A C 1
ATOM 715 O O . HIS A 1 90 ? -15.315 14.877 8.537 1.00 90.00 90 HIS A O 1
ATOM 721 N N . VAL A 1 91 ? -13.924 13.648 9.809 1.00 89.81 91 VAL A N 1
ATOM 722 C CA . VAL A 1 91 ? -14.057 12.409 9.036 1.00 89.81 91 VAL A CA 1
ATOM 723 C C . VAL A 1 91 ? -15.443 11.814 9.249 1.00 89.81 91 VAL A C 1
ATOM 725 O O . VAL A 1 91 ? -16.110 11.433 8.299 1.00 89.81 91 VAL A O 1
ATOM 728 N N . MET A 1 92 ? -15.923 11.782 10.495 1.00 90.31 92 MET A N 1
ATOM 729 C CA . MET A 1 92 ? -17.224 11.181 10.817 1.00 90.31 92 MET A CA 1
ATOM 730 C C . MET A 1 92 ? -18.412 11.902 10.172 1.00 90.31 92 MET A C 1
ATOM 732 O O . MET A 1 92 ? -19.460 11.291 9.994 1.00 90.31 92 MET A O 1
ATOM 736 N N . LYS A 1 93 ? -18.261 13.181 9.807 1.00 89.44 93 LYS A N 1
ATOM 737 C CA . LYS A 1 93 ? -19.285 13.949 9.082 1.00 89.44 93 LYS A CA 1
ATOM 738 C C . LYS A 1 93 ? -19.471 13.506 7.629 1.00 89.44 93 LYS A C 1
ATOM 740 O O . LYS A 1 93 ? -20.511 13.809 7.059 1.00 89.44 93 LYS A O 1
ATOM 745 N N . THR A 1 94 ? -18.487 12.831 7.032 1.00 90.31 94 THR A N 1
ATOM 746 C CA . THR A 1 94 ? -18.564 12.355 5.641 1.00 90.31 94 THR A CA 1
ATOM 747 C C . THR A 1 94 ? -18.980 10.888 5.537 1.00 90.31 94 THR A C 1
ATOM 749 O O . THR A 1 94 ? -19.224 10.402 4.435 1.00 90.31 94 THR A O 1
ATOM 752 N N . CYS A 1 95 ? -19.073 10.176 6.664 1.00 89.19 95 CYS A N 1
ATOM 753 C CA . CYS A 1 95 ? -19.462 8.772 6.694 1.00 89.19 95 CYS A CA 1
ATOM 754 C C . CYS A 1 95 ? -20.986 8.601 6.605 1.00 89.19 95 CYS A C 1
ATOM 756 O O . CYS A 1 95 ? -21.752 9.393 7.150 1.00 89.19 95 CYS A O 1
ATOM 758 N N . THR A 1 96 ? -21.420 7.512 5.969 1.00 89.56 96 THR A N 1
ATOM 759 C CA . THR A 1 96 ? -22.836 7.111 5.853 1.00 89.56 96 THR A CA 1
ATOM 760 C C . THR A 1 96 ? -23.446 6.689 7.193 1.00 89.56 96 THR A C 1
ATOM 762 O O . THR A 1 96 ? -24.637 6.885 7.431 1.00 89.56 96 THR A O 1
ATOM 765 N N . VAL A 1 97 ? -22.620 6.131 8.082 1.00 89.81 97 VAL A N 1
ATOM 766 C CA . VAL A 1 97 ? -22.979 5.681 9.431 1.00 89.81 97 VAL A CA 1
ATOM 767 C C . VAL A 1 97 ? -22.187 6.444 10.494 1.00 89.81 97 VAL A C 1
ATOM 769 O O . VAL A 1 97 ? -21.091 6.946 10.239 1.00 89.81 97 VAL A O 1
ATOM 772 N N . SER A 1 98 ? -22.736 6.540 11.710 1.00 89.50 98 SER A N 1
ATOM 773 C CA . SER A 1 98 ? -22.148 7.356 12.779 1.00 89.50 98 SER A CA 1
ATOM 774 C C . SER A 1 98 ? -21.403 6.524 13.825 1.00 89.50 98 SER A C 1
ATOM 776 O O . SER A 1 98 ? -21.985 5.657 14.479 1.00 89.50 98 SER A O 1
ATOM 778 N N . CYS A 1 99 ? -20.135 6.869 14.055 1.00 93.38 99 CYS A N 1
ATOM 779 C CA . CYS A 1 99 ? -19.339 6.424 15.197 1.00 93.38 99 CYS A CA 1
ATOM 780 C C . CYS A 1 99 ? -18.775 7.634 15.946 1.00 93.38 99 CYS A C 1
ATOM 782 O O . CYS A 1 99 ? -18.584 8.717 15.389 1.00 93.38 99 CYS A O 1
ATOM 784 N N . ARG A 1 100 ? -18.495 7.464 17.239 1.00 94.25 100 ARG A N 1
ATOM 785 C CA . ARG A 1 100 ? -17.816 8.460 18.072 1.00 94.25 100 ARG A CA 1
ATOM 786 C C . ARG A 1 100 ? -16.496 7.888 18.562 1.00 94.25 100 ARG A C 1
ATOM 788 O O . ARG A 1 100 ? -16.460 7.241 19.606 1.00 94.25 100 ARG A O 1
ATOM 795 N N . PHE A 1 101 ? -15.422 8.170 17.833 1.00 92.81 101 PHE A N 1
ATOM 796 C CA . PHE A 1 101 ? -14.080 7.734 18.203 1.00 92.81 101 PHE A CA 1
ATOM 797 C C . PHE A 1 101 ? -13.500 8.587 19.334 1.00 92.81 101 PHE A C 1
ATOM 799 O O . PHE A 1 101 ? -13.664 9.811 19.376 1.00 92.81 101 PHE A O 1
ATOM 806 N N . ARG A 1 102 ? -12.836 7.946 20.290 1.00 90.75 102 ARG A N 1
ATOM 807 C CA . ARG A 1 102 ? -12.161 8.560 21.438 1.00 90.75 102 ARG A CA 1
ATOM 808 C C . ARG A 1 102 ? -10.836 7.841 21.675 1.00 90.75 102 ARG A C 1
ATOM 810 O O . ARG A 1 102 ? -10.700 6.687 21.311 1.00 90.75 102 ARG A O 1
ATOM 817 N N . HIS A 1 103 ? -9.882 8.516 22.306 1.00 88.62 103 HIS A N 1
ATOM 818 C CA . HIS A 1 103 ? -8.585 7.938 22.695 1.00 88.62 103 HIS A CA 1
ATOM 819 C C . HIS A 1 103 ? -8.282 8.131 24.191 1.00 88.62 103 HIS A C 1
ATOM 821 O O . HIS A 1 103 ? -7.286 7.645 24.713 1.00 88.62 103 HIS A O 1
ATOM 827 N N . ASN A 1 104 ? -9.151 8.845 24.917 1.00 89.12 104 ASN A N 1
ATOM 828 C CA . ASN A 1 104 ? -9.015 9.013 26.359 1.00 89.12 104 ASN A CA 1
ATOM 829 C C . ASN A 1 104 ? -9.470 7.731 27.069 1.00 89.12 104 ASN A C 1
ATOM 831 O O . ASN A 1 104 ? -10.675 7.482 27.177 1.00 89.12 104 ASN A O 1
ATOM 835 N N . LYS A 1 105 ? -8.512 6.964 27.607 1.00 88.31 105 LYS A N 1
ATOM 836 C CA . LYS A 1 105 ? -8.752 5.702 28.330 1.00 88.31 105 LYS A CA 1
ATOM 837 C C . LYS A 1 105 ? -9.754 5.831 29.490 1.00 88.31 105 LYS A C 1
ATOM 839 O O . LYS A 1 105 ? -10.441 4.863 29.798 1.00 88.31 105 LYS A O 1
ATOM 844 N N . ARG A 1 106 ? -9.973 7.026 30.067 1.00 90.12 106 ARG A N 1
ATOM 845 C CA . ARG A 1 106 ? -11.028 7.260 31.087 1.00 90.12 106 ARG A CA 1
ATOM 846 C C . ARG A 1 106 ? -12.448 7.000 30.563 1.00 90.12 106 ARG A C 1
ATOM 848 O O . ARG A 1 106 ? -13.378 6.839 31.347 1.00 90.12 106 ARG A O 1
ATOM 855 N N . LYS A 1 107 ? -12.638 6.959 29.241 1.00 91.56 107 LYS A N 1
ATOM 856 C CA . LYS A 1 107 ? -13.913 6.631 28.585 1.00 91.56 107 LYS A CA 1
ATOM 857 C C . LYS A 1 107 ? -14.133 5.133 28.390 1.00 91.56 107 LYS A C 1
ATOM 859 O O . LYS A 1 107 ? -15.157 4.762 27.823 1.00 91.56 107 LYS A O 1
ATOM 864 N N . PHE A 1 108 ? -13.240 4.293 28.915 1.00 91.00 108 PHE A N 1
ATOM 865 C CA . PHE A 1 108 ? -13.327 2.836 28.871 1.00 91.00 108 PHE A CA 1
ATOM 866 C C . PHE A 1 108 ? -14.740 2.308 29.141 1.00 91.00 108 PHE A C 1
ATOM 868 O O . PHE A 1 108 ? -15.355 1.754 28.241 1.00 91.00 108 PHE A O 1
ATOM 875 N N . ARG A 1 109 ? -15.305 2.570 30.328 1.00 90.88 109 ARG A N 1
ATOM 876 C CA . ARG A 1 109 ? -16.631 2.056 30.730 1.00 90.88 109 ARG A CA 1
ATOM 877 C C . ARG A 1 109 ? -17.803 2.588 29.894 1.00 90.88 109 ARG A C 1
ATOM 879 O O . ARG A 1 109 ? -18.904 2.070 29.997 1.00 90.88 109 ARG A O 1
ATOM 886 N N . GLN A 1 110 ? -17.590 3.650 29.117 1.00 92.06 110 GLN A N 1
ATOM 887 C CA . GLN A 1 110 ? -18.623 4.308 28.310 1.00 92.06 110 GLN A CA 1
ATOM 888 C C . GLN A 1 110 ? -18.573 3.890 26.838 1.00 92.06 110 GLN A C 1
ATOM 890 O O . GLN A 1 110 ? -19.362 4.409 26.053 1.00 92.06 110 GLN A O 1
ATOM 895 N N . SER A 1 111 ? -17.616 3.048 26.451 1.00 94.00 111 SER A N 1
ATOM 896 C CA . SER A 1 111 ? -17.359 2.696 25.054 1.00 94.00 111 SER A CA 1
ATOM 897 C C . SER A 1 111 ? -17.980 1.345 24.725 1.00 94.00 111 SER A C 1
ATOM 899 O O . SER A 1 111 ? -17.885 0.435 25.540 1.00 94.00 111 SER A O 1
ATOM 901 N N . ASP A 1 112 ? -18.588 1.222 23.547 1.00 94.50 112 ASP A N 1
ATOM 902 C CA . ASP A 1 112 ? -19.160 -0.024 23.022 1.00 94.50 112 ASP A CA 1
ATOM 903 C C . ASP A 1 112 ? -18.072 -0.925 22.413 1.00 94.50 112 ASP A C 1
ATOM 905 O O . ASP A 1 112 ? -18.121 -2.146 22.533 1.00 94.50 112 ASP A O 1
ATOM 909 N N . VAL A 1 113 ? -17.073 -0.319 21.761 1.00 94.19 113 VAL A N 1
ATOM 910 C CA . VAL A 1 113 ? -15.998 -1.031 21.054 1.00 94.19 113 VAL A CA 1
ATOM 911 C C . VAL A 1 113 ? -14.646 -0.467 21.466 1.00 94.19 113 VAL A C 1
ATOM 913 O O . VAL A 1 113 ? -14.486 0.751 21.579 1.00 94.19 113 VAL A O 1
ATOM 916 N N . LEU A 1 114 ? -13.665 -1.341 21.673 1.00 92.25 114 LEU A N 1
ATOM 917 C CA . LEU A 1 114 ? -12.269 -0.975 21.882 1.00 92.25 114 LEU A CA 1
ATOM 918 C C . LEU A 1 114 ? -11.424 -1.453 20.704 1.00 92.25 114 LEU A C 1
ATOM 920 O O . LEU A 1 114 ? -11.471 -2.630 20.366 1.00 92.25 114 LEU A O 1
ATOM 924 N N . ILE A 1 115 ? -10.626 -0.560 20.120 1.00 91.00 115 ILE A N 1
ATOM 925 C CA . ILE A 1 115 ? -9.670 -0.900 19.063 1.00 91.00 115 ILE A CA 1
ATOM 926 C C . ILE A 1 115 ? -8.283 -1.026 19.673 1.00 91.00 115 ILE A C 1
ATOM 928 O O . ILE A 1 115 ? -7.788 -0.072 20.277 1.00 91.00 115 ILE A O 1
ATOM 932 N N . PHE A 1 116 ? -7.657 -2.177 19.462 1.00 88.06 116 PHE A N 1
ATOM 933 C CA . PHE A 1 116 ? -6.307 -2.468 19.909 1.00 88.06 116 PHE A CA 1
ATOM 934 C C . PHE A 1 116 ? -5.378 -2.654 18.713 1.00 88.06 116 PHE A C 1
ATOM 936 O O . PHE A 1 116 ? -5.555 -3.578 17.927 1.00 88.06 116 PHE A O 1
ATOM 943 N N . GLN A 1 117 ? -4.376 -1.798 18.572 1.00 86.12 117 GLN A N 1
ATOM 944 C CA . GLN A 1 117 ? -3.314 -1.942 17.588 1.00 86.12 117 GLN A CA 1
ATOM 945 C C . GLN A 1 117 ? -2.364 -3.080 17.975 1.00 86.12 117 GLN A C 1
ATOM 947 O O . GLN A 1 117 ? -1.864 -3.123 19.098 1.00 86.12 117 GLN A O 1
ATOM 952 N N . SER A 1 118 ? -2.063 -3.970 17.032 1.00 82.31 118 SER A N 1
ATOM 953 C CA . SER A 1 118 ? -1.154 -5.111 17.197 1.00 82.31 118 SER A CA 1
ATOM 954 C C . SER A 1 118 ? 0.336 -4.711 17.165 1.00 82.31 118 SER A C 1
ATOM 956 O O . SER A 1 118 ? 1.132 -5.292 16.430 1.00 82.31 118 SER A O 1
ATOM 958 N N . ASN A 1 119 ? 0.730 -3.679 17.909 1.00 76.81 119 ASN A N 1
ATOM 959 C CA . ASN A 1 119 ? 2.127 -3.241 18.062 1.00 76.81 119 ASN A CA 1
ATOM 960 C C . ASN A 1 119 ? 2.684 -3.667 19.428 1.00 76.81 119 ASN A C 1
ATOM 962 O O . ASN A 1 119 ? 1.938 -4.253 20.203 1.00 76.81 119 ASN A O 1
ATOM 966 N N . TYR A 1 120 ? 3.944 -3.330 19.745 1.00 68.62 120 TYR A N 1
ATOM 967 C CA . TYR A 1 120 ? 4.618 -3.614 21.031 1.00 68.62 120 TYR A CA 1
ATOM 968 C C . TYR A 1 120 ? 3.857 -3.134 22.287 1.00 68.62 120 TYR A C 1
ATOM 970 O O . TYR A 1 120 ? 4.067 -3.674 23.371 1.00 68.62 120 TYR A O 1
ATOM 978 N N . ASP A 1 121 ? 2.926 -2.188 22.134 1.00 69.00 121 ASP A N 1
ATOM 979 C CA . ASP A 1 121 ? 2.106 -1.666 23.229 1.00 69.00 121 ASP A CA 1
ATOM 980 C C . ASP A 1 121 ? 0.770 -2.398 23.405 1.00 69.00 121 ASP A C 1
ATOM 982 O O . ASP A 1 121 ? -0.060 -2.013 24.226 1.00 69.00 121 ASP A O 1
ATOM 986 N N . PHE A 1 122 ? 0.501 -3.439 22.615 1.00 73.38 122 PHE A N 1
ATOM 987 C CA . PHE A 1 122 ? -0.728 -4.226 22.735 1.00 73.38 122 PHE A CA 1
ATOM 988 C C . PHE A 1 122 ? -0.920 -4.788 24.149 1.00 73.38 122 PHE A C 1
ATOM 990 O O . PHE A 1 122 ? -2.012 -4.690 24.707 1.00 73.38 122 PHE A O 1
ATOM 997 N N . TRP A 1 123 ? 0.149 -5.309 24.755 1.00 68.19 123 TRP A N 1
ATOM 998 C CA . TRP A 1 123 ? 0.110 -5.889 26.102 1.00 68.19 123 TRP A CA 1
ATOM 999 C C . TRP A 1 123 ? 0.284 -4.868 27.218 1.00 68.19 123 TRP A C 1
ATOM 1001 O O . TRP A 1 123 ? -0.106 -5.142 28.355 1.00 68.19 123 TRP A O 1
ATOM 1011 N N . SER A 1 124 ? 0.855 -3.696 26.921 1.00 64.19 124 SER A N 1
ATOM 1012 C CA . SER A 1 124 ? 1.095 -2.648 27.912 1.00 64.19 124 SER A CA 1
ATOM 1013 C C . SER A 1 124 ? -0.215 -1.916 28.221 1.00 64.19 124 SER A C 1
ATOM 1015 O O . SER A 1 124 ? -0.539 -0.818 27.763 1.00 64.19 124 SER A O 1
ATOM 1017 N N . GLY A 1 125 ? -1.011 -2.581 29.053 1.00 69.00 125 GLY A N 1
ATOM 1018 C CA . GLY A 1 125 ? -2.218 -2.031 29.635 1.00 69.00 125 GLY A CA 1
ATOM 1019 C C . GLY A 1 125 ? -3.483 -2.431 28.908 1.00 69.00 125 GLY A C 1
ATOM 1020 O O . GLY A 1 125 ? -4.311 -1.556 28.693 1.00 69.00 125 GLY A O 1
ATOM 1021 N N . LEU A 1 126 ? -3.674 -3.711 28.570 1.00 76.56 126 LEU A N 1
ATOM 1022 C CA . LEU A 1 126 ? -5.028 -4.236 28.356 1.00 76.56 126 LEU A CA 1
ATOM 1023 C C . LEU A 1 126 ? -5.900 -3.936 29.598 1.00 76.56 126 LEU A C 1
ATOM 1025 O O . LEU A 1 126 ? -5.389 -3.958 30.722 1.00 76.56 126 LEU A O 1
ATOM 1029 N N . PRO A 1 127 ? -7.200 -3.629 29.441 1.00 79.12 127 PRO A N 1
ATOM 1030 C CA . PRO A 1 127 ? -8.078 -3.394 30.582 1.00 79.12 127 PRO A CA 1
ATOM 1031 C C . PRO A 1 127 ? -8.121 -4.618 31.506 1.00 79.12 127 PRO A C 1
ATOM 1033 O O . PRO A 1 127 ? -8.380 -5.728 31.050 1.00 79.12 127 PRO A O 1
ATOM 1036 N N . GLN A 1 128 ? -7.933 -4.413 32.813 1.00 76.62 128 GLN A N 1
ATOM 1037 C CA . GLN A 1 128 ? -8.006 -5.494 33.809 1.00 76.62 128 GLN A CA 1
ATOM 1038 C C . GLN A 1 128 ? -9.407 -6.122 33.896 1.00 76.62 128 GLN A C 1
ATOM 1040 O O . GLN A 1 128 ? -9.560 -7.295 34.216 1.00 76.62 128 GLN A O 1
ATOM 1045 N N . TYR A 1 129 ? -10.439 -5.329 33.605 1.00 79.06 129 TYR A N 1
ATOM 1046 C CA . TYR A 1 129 ? -11.822 -5.775 33.540 1.00 79.06 129 TYR A CA 1
ATOM 1047 C C . TYR A 1 129 ? -12.346 -5.596 32.127 1.00 79.06 129 TYR A C 1
ATOM 1049 O O . TYR A 1 129 ? -12.115 -4.562 31.502 1.00 79.06 129 TYR A O 1
ATOM 1057 N N . ARG A 1 130 ? -13.136 -6.560 31.667 1.00 81.38 130 ARG A N 1
ATOM 1058 C CA . ARG A 1 130 ? -13.852 -6.488 30.403 1.00 81.38 130 ARG A CA 1
ATOM 1059 C C . ARG A 1 130 ? -15.348 -6.592 30.658 1.00 81.38 130 ARG A C 1
ATOM 1061 O O . ARG A 1 130 ? -15.811 -7.589 31.204 1.00 81.38 130 ARG A O 1
ATOM 1068 N N . SER A 1 131 ? -16.101 -5.582 30.225 1.00 84.12 131 SER A N 1
ATOM 1069 C CA . SER A 1 131 ? -17.560 -5.652 30.271 1.00 84.12 131 SER A CA 1
ATOM 1070 C C . SER A 1 131 ? -18.076 -6.626 29.202 1.00 84.12 131 SER A C 1
ATOM 1072 O O . SER A 1 131 ? -17.559 -6.614 28.082 1.00 84.12 131 SER A O 1
ATOM 1074 N N . PRO A 1 132 ? -19.112 -7.435 29.495 1.00 85.19 132 PRO A N 1
ATOM 1075 C CA . PRO A 1 132 ? -19.751 -8.290 28.493 1.00 85.19 132 PRO A CA 1
ATOM 1076 C C . PRO A 1 132 ? -20.418 -7.490 27.362 1.00 85.19 132 PRO A C 1
ATOM 1078 O O . PRO A 1 132 ? -20.587 -8.013 26.269 1.00 85.19 132 PRO A O 1
ATOM 1081 N N . ASN A 1 133 ? -20.724 -6.208 27.590 1.00 87.62 133 ASN A N 1
ATOM 1082 C CA . ASN A 1 133 ? -21.342 -5.318 26.601 1.00 87.62 133 ASN A CA 1
ATOM 1083 C C . ASN A 1 133 ? -20.312 -4.595 25.712 1.00 87.62 133 ASN A C 1
ATOM 1085 O O . ASN A 1 133 ? -20.657 -3.623 25.043 1.00 87.62 133 ASN A O 1
ATOM 1089 N N . GLN A 1 134 ? -19.042 -5.016 25.750 1.00 91.19 134 GLN A N 1
ATOM 1090 C CA . GLN A 1 134 ? -17.956 -4.422 24.976 1.00 91.19 134 GLN A CA 1
ATOM 1091 C C . GLN A 1 134 ? -17.350 -5.417 23.996 1.00 91.19 134 GLN A C 1
ATOM 1093 O O . GLN A 1 134 ? -16.994 -6.538 24.372 1.00 91.19 134 GLN A O 1
ATOM 1098 N N . ALA A 1 135 ? -17.146 -4.959 22.763 1.00 92.19 135 ALA A N 1
ATOM 1099 C CA . ALA A 1 135 ? -16.404 -5.696 21.752 1.00 92.19 135 ALA A CA 1
ATOM 1100 C C . ALA A 1 135 ? -14.950 -5.213 21.668 1.00 92.19 135 ALA A C 1
ATOM 1102 O O . ALA A 1 135 ? -14.670 -4.013 21.716 1.00 92.19 135 ALA A O 1
ATOM 1103 N N . TYR A 1 136 ? -14.009 -6.148 21.566 1.00 92.00 136 TYR A N 1
ATOM 1104 C CA . TYR A 1 136 ? -12.587 -5.873 21.362 1.00 92.00 136 TYR A CA 1
ATOM 1105 C C . TYR A 1 136 ? -12.245 -6.172 19.903 1.00 92.00 136 TYR A C 1
ATOM 1107 O O . TYR A 1 136 ? -12.405 -7.307 19.451 1.00 92.00 136 TYR A O 1
ATOM 1115 N N . LEU A 1 137 ? -11.781 -5.147 19.193 1.00 92.31 137 LEU A N 1
ATOM 1116 C 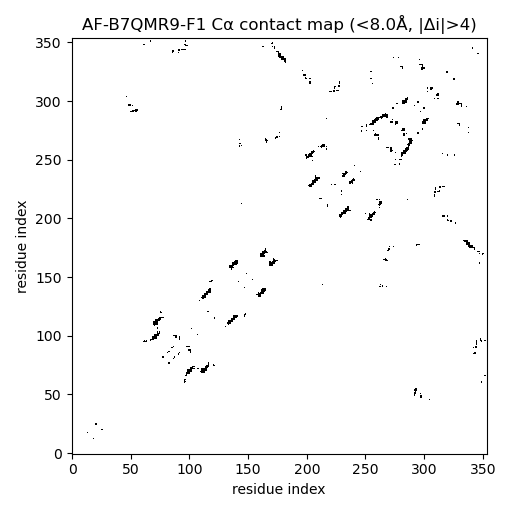CA . LEU A 1 137 ? -11.361 -5.186 17.798 1.00 92.31 137 LEU A CA 1
ATOM 1117 C C . LEU A 1 137 ? -9.831 -5.133 17.731 1.00 92.31 137 LEU A C 1
ATOM 1119 O O . LEU A 1 137 ? -9.227 -4.133 18.127 1.00 92.31 137 LEU A O 1
ATOM 1123 N N . LEU A 1 138 ? -9.200 -6.185 17.219 1.00 90.12 138 LEU A N 1
ATOM 1124 C CA . LEU A 1 138 ? -7.759 -6.221 16.982 1.00 90.12 138 LEU A CA 1
ATOM 1125 C C . LEU A 1 138 ? -7.442 -5.607 15.614 1.00 90.12 138 LEU A C 1
ATOM 1127 O O . LEU A 1 138 ? -7.807 -6.163 14.584 1.00 90.12 138 LEU A O 1
ATOM 1131 N N . TYR A 1 139 ? -6.737 -4.482 15.598 1.00 90.12 139 TYR A N 1
ATOM 1132 C CA . TYR A 1 139 ? -6.189 -3.867 14.393 1.00 90.12 139 TYR A CA 1
ATOM 1133 C C . TYR A 1 139 ? -4.808 -4.453 14.079 1.00 90.12 139 TYR A C 1
ATOM 1135 O O . TYR A 1 139 ? -3.848 -4.186 14.805 1.00 90.12 139 TYR A O 1
ATOM 1143 N N . ALA A 1 140 ? -4.712 -5.211 12.986 1.00 89.00 140 ALA A N 1
ATOM 1144 C CA . ALA A 1 140 ? -3.505 -5.909 12.549 1.00 89.00 140 ALA A CA 1
ATOM 1145 C C . ALA A 1 140 ? -3.249 -5.694 11.051 1.00 89.00 140 ALA A C 1
ATOM 1147 O O . ALA A 1 140 ? -3.678 -6.473 10.202 1.00 89.00 140 ALA A O 1
ATOM 1148 N N . MET A 1 141 ? -2.546 -4.604 10.735 1.00 88.62 141 MET A N 1
ATOM 1149 C CA . MET A 1 141 ? -2.259 -4.179 9.356 1.00 88.62 141 MET A CA 1
ATOM 1150 C C . MET A 1 141 ? -0.825 -4.439 8.895 1.00 88.62 141 MET A C 1
ATOM 1152 O O . MET A 1 141 ? -0.483 -4.151 7.754 1.00 88.62 141 MET A O 1
ATOM 1156 N N . GLU A 1 142 ? 0.012 -4.976 9.773 1.00 88.81 142 GLU A N 1
ATOM 1157 C CA . GLU A 1 142 ? 1.397 -5.321 9.471 1.00 88.81 142 GLU A CA 1
ATOM 1158 C C . GLU A 1 142 ? 1.526 -6.843 9.271 1.00 88.81 142 GLU A C 1
ATOM 1160 O O . GLU A 1 142 ? 0.692 -7.613 9.759 1.00 88.81 142 GLU A O 1
ATOM 1165 N N . SER A 1 143 ? 2.530 -7.291 8.516 1.00 89.19 143 SER A N 1
ATOM 1166 C CA . SER A 1 143 ? 2.744 -8.717 8.258 1.00 89.19 143 SER A CA 1
ATOM 1167 C C . SER A 1 143 ? 3.017 -9.501 9.560 1.00 89.19 143 SER A C 1
ATOM 1169 O O . SER A 1 143 ? 3.678 -8.981 10.461 1.00 89.19 143 SER A O 1
ATOM 1171 N N . PRO A 1 144 ? 2.555 -10.764 9.692 1.00 88.00 144 PRO A N 1
ATOM 1172 C CA . PRO A 1 144 ? 2.777 -11.577 10.887 1.00 88.00 144 PRO A CA 1
ATOM 1173 C C . PRO A 1 144 ? 4.245 -11.693 11.298 1.00 88.00 144 PRO A C 1
ATOM 1175 O O .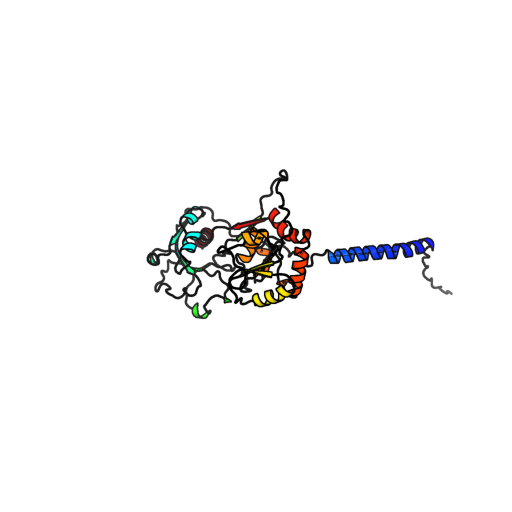 PRO A 1 144 ? 4.541 -11.665 12.486 1.00 88.00 144 PRO A O 1
ATOM 1178 N N . HIS A 1 145 ? 5.171 -11.745 10.334 1.00 87.38 145 HIS A N 1
ATOM 1179 C CA . HIS A 1 145 ? 6.615 -11.781 10.599 1.00 87.38 145 HIS A CA 1
ATOM 1180 C C . HIS A 1 145 ? 7.139 -10.540 11.331 1.00 87.38 145 HIS A C 1
ATOM 1182 O O . HIS A 1 145 ? 8.177 -10.587 11.984 1.00 87.38 145 HIS A O 1
ATOM 1188 N N . ARG A 1 146 ? 6.430 -9.418 11.205 1.00 84.56 146 ARG A N 1
ATOM 1189 C CA . ARG A 1 146 ? 6.765 -8.123 11.799 1.00 84.56 146 ARG A CA 1
ATOM 1190 C C . ARG A 1 146 ? 5.972 -7.848 13.074 1.00 84.56 146 ARG A C 1
ATOM 1192 O O . ARG A 1 146 ? 6.226 -6.837 13.732 1.00 84.56 146 ARG A O 1
ATOM 1199 N N . LEU A 1 147 ? 5.028 -8.720 13.429 1.00 80.75 147 LEU A N 1
ATOM 1200 C CA . LEU A 1 147 ? 4.320 -8.621 14.694 1.00 80.75 147 LEU A CA 1
ATOM 1201 C C . LEU A 1 147 ? 5.241 -9.092 15.826 1.00 80.75 147 LEU A C 1
ATOM 1203 O O . LEU A 1 147 ? 5.884 -10.133 15.716 1.00 80.75 147 LEU A O 1
ATOM 1207 N N . PRO A 1 148 ? 5.308 -8.358 16.944 1.00 71.44 148 PRO A N 1
ATOM 1208 C CA . PRO A 1 148 ? 6.289 -8.632 17.992 1.00 71.44 148 PRO A CA 1
ATOM 1209 C C . PRO A 1 148 ? 5.918 -9.780 18.942 1.00 71.44 148 PRO A C 1
ATOM 1211 O O . PRO A 1 148 ? 6.501 -9.904 20.024 1.00 71.44 148 PRO A O 1
ATOM 1214 N N . TYR A 1 149 ? 4.928 -10.603 18.588 1.00 72.94 149 TYR A N 1
ATOM 1215 C CA . TYR A 1 149 ? 4.326 -11.571 19.499 1.00 72.94 149 TYR A CA 1
ATOM 1216 C C . TYR A 1 149 ? 4.176 -12.938 18.859 1.00 72.94 149 TYR A C 1
ATOM 1218 O O . TYR A 1 149 ? 3.740 -13.059 17.718 1.00 72.94 149 TYR A O 1
ATOM 1226 N N . SER A 1 150 ? 4.500 -13.961 19.644 1.00 66.00 150 SER A N 1
ATOM 1227 C CA . SER A 1 150 ? 4.243 -15.352 19.311 1.00 66.00 150 SER A CA 1
ATOM 1228 C C . SER A 1 150 ? 2.781 -15.713 19.598 1.00 66.00 150 SER A C 1
ATOM 1230 O O . SER A 1 150 ? 2.077 -14.994 20.319 1.00 66.00 150 SER A O 1
ATOM 1232 N N . ARG A 1 151 ? 2.310 -16.825 19.025 1.00 66.31 151 ARG A N 1
ATOM 1233 C CA . ARG A 1 151 ? 0.931 -17.306 19.192 1.00 66.31 151 ARG A CA 1
ATOM 1234 C C . ARG A 1 151 ? 0.564 -17.474 20.669 1.00 66.31 151 ARG A C 1
ATOM 1236 O O . ARG A 1 151 ? -0.521 -17.071 21.065 1.00 66.31 151 ARG A O 1
ATOM 1243 N N . GLU A 1 152 ? 1.503 -17.950 21.478 1.00 69.44 152 GLU A N 1
ATOM 1244 C CA . GLU A 1 152 ? 1.323 -18.229 22.906 1.00 69.44 152 GLU A CA 1
ATOM 1245 C C . GLU A 1 152 ? 1.009 -16.963 23.708 1.00 69.44 152 GLU A C 1
ATOM 1247 O O . GLU A 1 152 ? 0.286 -17.017 24.695 1.00 69.44 152 GLU A O 1
ATOM 1252 N N . LYS A 1 153 ? 1.509 -15.792 23.283 1.00 68.31 153 LYS A N 1
ATOM 1253 C CA . LYS A 1 153 ? 1.150 -14.533 23.949 1.00 68.31 153 LYS A CA 1
ATOM 1254 C C . LYS A 1 153 ? -0.313 -14.180 23.720 1.00 68.31 153 LYS A C 1
ATOM 1256 O O . LYS A 1 153 ? -0.921 -13.606 24.608 1.00 68.31 153 LYS A O 1
ATOM 1261 N N . MET A 1 154 ? -0.867 -14.517 22.555 1.00 70.00 154 MET A N 1
ATOM 1262 C CA . MET A 1 154 ? -2.268 -14.252 22.215 1.00 70.00 154 MET A CA 1
ATOM 1263 C C . MET A 1 154 ? -3.241 -15.202 22.925 1.00 70.00 154 MET A C 1
ATOM 1265 O O . MET A 1 154 ? -4.432 -14.886 23.013 1.00 70.00 154 MET A O 1
ATOM 1269 N N . ASP A 1 155 ? -2.756 -16.328 23.453 1.00 68.25 155 ASP A N 1
ATOM 1270 C CA . ASP A 1 155 ? -3.589 -17.302 24.149 1.00 68.25 155 ASP A CA 1
ATOM 1271 C C . ASP A 1 155 ? -4.217 -16.681 25.407 1.00 68.25 155 ASP A C 1
ATOM 1273 O O . ASP A 1 155 ? -3.560 -16.084 26.258 1.00 68.25 155 ASP A O 1
ATOM 1277 N N . GLY A 1 156 ? -5.544 -16.784 25.508 1.00 69.06 156 GLY A N 1
ATOM 1278 C CA . GLY A 1 156 ? -6.323 -16.191 26.598 1.00 69.06 156 GLY A CA 1
ATOM 1279 C C . GLY A 1 156 ? -6.756 -14.738 26.373 1.00 69.06 156 GLY A C 1
ATOM 1280 O O . GLY A 1 156 ? -7.631 -14.256 27.103 1.00 69.06 156 GLY A O 1
ATOM 1281 N N . VAL A 1 157 ? -6.261 -14.047 25.337 1.00 74.38 157 VAL A N 1
ATOM 1282 C CA . VAL A 1 157 ? -6.827 -12.746 24.957 1.00 74.38 157 VAL A CA 1
ATOM 1283 C C . VAL A 1 157 ? -8.109 -12.930 24.185 1.00 74.38 157 VAL A C 1
ATOM 1285 O O . VAL A 1 157 ? -8.146 -13.388 23.048 1.00 74.38 157 VAL A O 1
ATOM 1288 N N . LYS A 1 158 ? -9.192 -12.478 24.807 1.00 80.62 158 LYS A N 1
ATOM 1289 C CA . LYS A 1 158 ? -10.495 -12.430 24.164 1.00 80.62 158 LYS A CA 1
ATOM 1290 C C . LYS A 1 158 ? -10.487 -11.282 23.152 1.00 80.62 158 LYS A C 1
ATOM 1292 O O . LYS A 1 158 ? -10.514 -10.115 23.536 1.00 80.62 158 LYS A O 1
ATOM 1297 N N . ILE A 1 159 ? -10.486 -11.600 21.867 1.00 87.75 159 ILE A N 1
ATOM 1298 C CA . ILE A 1 159 ? -10.767 -10.669 20.767 1.00 87.75 159 ILE A CA 1
ATOM 1299 C C . ILE A 1 159 ? -12.108 -11.082 20.163 1.00 87.75 159 ILE A C 1
ATOM 1301 O O . ILE A 1 159 ? -12.359 -12.271 20.006 1.00 87.75 159 ILE A O 1
ATOM 1305 N N . ASN A 1 160 ? -12.996 -10.121 19.895 1.00 92.31 160 ASN A N 1
ATOM 1306 C CA . ASN A 1 160 ? -14.242 -10.419 19.181 1.00 92.31 160 ASN A CA 1
ATOM 1307 C C . ASN A 1 160 ? -14.021 -10.395 17.685 1.00 92.31 160 ASN A C 1
ATOM 1309 O O . ASN A 1 160 ? -14.524 -11.262 16.989 1.00 92.31 160 ASN A O 1
ATOM 1313 N N . TRP A 1 161 ? -13.311 -9.365 17.229 1.00 94.31 161 TRP A N 1
ATOM 1314 C CA . TRP A 1 161 ? -13.243 -9.011 15.826 1.00 94.31 161 TRP A CA 1
ATOM 1315 C C . TRP A 1 161 ? -11.823 -8.641 15.428 1.00 94.31 161 TRP A C 1
ATOM 1317 O O . TRP A 1 161 ? -11.033 -8.135 16.232 1.00 94.31 161 TRP A O 1
ATOM 1327 N N . THR A 1 162 ? -11.530 -8.811 14.154 1.00 92.69 162 THR A N 1
ATOM 1328 C CA . THR A 1 162 ? -10.260 -8.487 13.521 1.00 92.69 162 THR A CA 1
ATOM 1329 C C . THR A 1 162 ? -10.460 -7.423 12.447 1.00 92.69 162 THR A C 1
ATOM 1331 O O . THR A 1 162 ? -11.378 -7.482 11.636 1.00 92.69 162 THR A O 1
ATOM 1334 N N . LEU A 1 163 ? -9.586 -6.421 12.451 1.00 93.06 163 LEU A N 1
ATOM 1335 C CA . LEU A 1 163 ? -9.465 -5.395 11.423 1.00 93.06 163 LEU A CA 1
ATOM 1336 C C . LEU A 1 163 ? -8.096 -5.561 10.762 1.00 93.06 163 LEU A C 1
ATOM 1338 O O . LEU A 1 163 ? -7.074 -5.220 11.361 1.00 93.06 163 LEU A O 1
ATOM 1342 N N . SER A 1 164 ? -8.067 -6.121 9.554 1.00 91.56 164 SER A N 1
ATOM 1343 C CA . SER A 1 164 ? -6.823 -6.522 8.883 1.00 91.56 164 SER A CA 1
ATOM 1344 C C . SER A 1 164 ? -6.938 -6.463 7.358 1.00 91.56 164 SER A C 1
ATOM 1346 O O . SER A 1 164 ? -8.032 -6.373 6.808 1.00 91.56 164 SER A O 1
ATOM 1348 N N . TYR A 1 165 ? -5.803 -6.540 6.661 1.00 90.25 165 TYR A N 1
ATOM 1349 C CA . TYR A 1 165 ? -5.749 -6.700 5.203 1.00 90.25 165 TYR A CA 1
ATOM 1350 C C . TYR A 1 165 ? -6.214 -8.090 4.744 1.00 90.25 165 TYR A C 1
ATOM 1352 O O . TYR A 1 165 ? -6.622 -8.256 3.594 1.00 90.25 165 TYR A O 1
ATOM 1360 N N . ARG A 1 166 ? -6.139 -9.075 5.645 1.00 91.25 166 ARG A N 1
ATOM 1361 C CA . ARG A 1 166 ? -6.548 -10.461 5.434 1.00 91.25 166 ARG A CA 1
ATOM 1362 C C . ARG A 1 166 ? -8.006 -10.553 5.004 1.00 91.25 166 ARG A C 1
ATOM 1364 O O . ARG A 1 166 ? -8.866 -9.910 5.599 1.00 91.25 166 ARG A O 1
ATOM 1371 N N . LEU A 1 167 ? -8.290 -11.357 3.980 1.00 89.56 167 LEU A N 1
ATOM 1372 C CA . LEU A 1 167 ? -9.647 -11.449 3.425 1.00 89.56 167 LEU A CA 1
ATOM 1373 C C . LEU A 1 167 ? -10.618 -12.243 4.308 1.00 89.56 167 LEU A C 1
ATOM 1375 O O . LEU A 1 167 ? -11.820 -12.183 4.075 1.00 89.56 167 LEU A O 1
ATOM 1379 N N . ASP A 1 168 ? -10.100 -12.966 5.298 1.00 91.12 168 ASP A N 1
ATOM 1380 C CA . ASP A 1 168 ? -10.846 -13.693 6.327 1.00 91.12 168 ASP A CA 1
ATOM 1381 C C . ASP A 1 168 ? -10.992 -12.909 7.645 1.00 91.12 168 ASP A C 1
ATOM 1383 O O . ASP A 1 168 ? -11.421 -13.476 8.646 1.00 91.12 168 ASP A O 1
ATOM 1387 N N . ALA A 1 169 ? -10.652 -11.616 7.661 1.00 92.12 169 ALA A N 1
ATOM 1388 C CA . ALA A 1 169 ? -10.902 -10.743 8.805 1.00 92.12 169 ALA A CA 1
ATOM 1389 C C . ALA A 1 169 ? -12.372 -10.292 8.882 1.00 92.12 169 ALA A C 1
ATOM 1391 O O . ALA A 1 169 ? -13.027 -10.112 7.854 1.00 92.12 169 ALA A O 1
ATOM 1392 N N . ASP A 1 170 ? -12.861 -10.010 10.093 1.00 93.88 170 ASP A N 1
ATOM 1393 C CA . ASP A 1 170 ? -14.227 -9.508 10.324 1.00 93.88 170 ASP A CA 1
ATOM 1394 C C . ASP A 1 170 ? -14.457 -8.149 9.643 1.00 93.88 170 ASP A C 1
ATOM 1396 O O . ASP A 1 170 ? -15.514 -7.881 9.070 1.00 93.88 170 ASP A O 1
ATOM 1400 N N . ILE A 1 171 ? -13.436 -7.288 9.673 1.00 91.50 171 ILE A N 1
ATOM 1401 C CA . ILE A 1 171 ? -13.385 -6.026 8.940 1.00 91.50 171 ILE A CA 1
ATOM 1402 C C . ILE A 1 171 ? -12.141 -6.036 8.051 1.00 91.50 171 ILE A C 1
ATOM 1404 O O . ILE A 1 171 ? -11.025 -5.746 8.488 1.00 91.50 171 ILE A O 1
ATOM 1408 N N . VAL A 1 172 ? -12.339 -6.332 6.768 1.00 88.25 172 VAL A N 1
ATOM 1409 C CA . VAL A 1 172 ? -11.261 -6.293 5.775 1.00 88.25 172 VAL A CA 1
ATOM 1410 C C . VAL A 1 172 ? -10.942 -4.848 5.404 1.00 88.25 172 VAL A C 1
ATOM 1412 O O . VAL A 1 172 ? -11.787 -4.112 4.886 1.00 88.25 172 VAL A O 1
ATOM 1415 N N . TYR A 1 173 ? -9.692 -4.446 5.602 1.00 84.44 173 TYR A N 1
ATOM 1416 C CA . TYR A 1 173 ? -9.198 -3.124 5.254 1.00 84.44 173 TYR A CA 1
ATOM 1417 C C . TYR A 1 173 ? -7.865 -3.211 4.509 1.00 84.44 173 TYR A C 1
ATOM 1419 O O . TYR A 1 173 ? -6.843 -3.565 5.077 1.00 84.44 173 TYR A O 1
ATOM 1427 N N . ARG A 1 174 ? -7.856 -2.839 3.224 1.00 78.25 174 ARG A N 1
ATOM 1428 C CA . ARG A 1 174 ? -6.655 -2.840 2.368 1.00 78.25 174 ARG A CA 1
ATOM 1429 C C . ARG A 1 174 ? -6.127 -1.428 2.140 1.00 78.25 174 ARG A C 1
ATOM 1431 O O . ARG A 1 174 ? -6.274 -0.875 1.053 1.00 78.25 174 ARG A O 1
ATOM 1438 N N . HIS A 1 175 ? -5.588 -0.814 3.195 1.00 68.00 175 HIS A N 1
ATOM 1439 C CA . HIS A 1 175 ? -4.919 0.496 3.131 1.00 68.00 175 HIS A CA 1
ATOM 1440 C C . HIS A 1 175 ? -5.708 1.584 2.381 1.00 68.00 175 HIS A C 1
ATOM 1442 O O . HIS A 1 175 ? -5.114 2.423 1.721 1.00 68.00 175 HIS A O 1
ATOM 1448 N N . THR A 1 176 ? -7.040 1.606 2.489 1.00 67.12 176 THR A N 1
ATOM 1449 C CA . THR A 1 176 ? -7.953 2.526 1.781 1.00 67.12 176 THR A CA 1
ATOM 1450 C C . THR A 1 176 ? -8.059 2.387 0.256 1.00 67.12 176 THR A C 1
ATOM 1452 O O . THR A 1 176 ? -8.729 3.227 -0.307 1.00 67.12 176 THR A O 1
ATOM 1455 N N . PHE A 1 177 ? -7.502 1.412 -0.467 1.00 85.31 177 PHE A N 1
ATOM 1456 C CA . PHE A 1 177 ? -7.578 1.463 -1.946 1.00 85.31 177 PHE A CA 1
ATOM 1457 C C . PHE A 1 177 ? -8.676 0.583 -2.559 1.00 85.31 177 PHE A C 1
ATOM 1459 O O . PHE A 1 177 ? -8.835 -0.598 -2.220 1.00 85.31 177 PHE A O 1
ATOM 1466 N N . LYS A 1 178 ? -9.435 1.164 -3.496 1.00 85.69 178 LYS A N 1
ATOM 1467 C CA . LYS A 1 178 ? -10.435 0.462 -4.310 1.00 85.69 178 LYS A CA 1
ATOM 1468 C C . LYS A 1 178 ? -10.219 0.727 -5.792 1.00 85.69 178 LYS A C 1
ATOM 1470 O O . LYS A 1 178 ? -10.154 1.878 -6.204 1.00 85.69 178 LYS A O 1
ATOM 1475 N N . VAL A 1 179 ? -10.162 -0.335 -6.589 1.00 88.88 179 VAL A N 1
ATOM 1476 C CA . VAL A 1 179 ? -10.202 -0.225 -8.051 1.00 88.88 179 VAL A CA 1
ATOM 1477 C C . VAL A 1 179 ? -11.659 -0.254 -8.490 1.00 88.88 179 VAL A C 1
ATOM 1479 O O . VAL A 1 179 ? -12.377 -1.215 -8.210 1.00 88.88 179 VAL A O 1
ATOM 1482 N N . VAL A 1 180 ? -12.097 0.803 -9.166 1.00 89.69 180 VAL A N 1
ATOM 1483 C CA . VAL A 1 180 ? -13.464 0.953 -9.678 1.00 89.69 180 VAL A CA 1
ATOM 1484 C C . VAL A 1 180 ? -13.435 1.159 -11.185 1.00 89.69 180 VAL A C 1
ATOM 1486 O O . VAL A 1 180 ? -12.486 1.728 -11.723 1.00 89.69 180 VAL A O 1
ATOM 1489 N N . ARG A 1 181 ? -14.480 0.705 -11.882 1.00 89.75 181 ARG A N 1
ATOM 1490 C CA . ARG A 1 181 ? -14.658 1.029 -13.301 1.00 89.75 181 ARG A CA 1
ATOM 1491 C C . ARG A 1 181 ? -15.139 2.465 -13.448 1.00 89.75 181 ARG A C 1
ATOM 1493 O O . ARG A 1 181 ? -16.025 2.906 -12.717 1.00 89.75 181 ARG A O 1
ATOM 1500 N N . ARG A 1 182 ? -14.571 3.184 -14.411 1.00 86.12 182 ARG A N 1
ATOM 1501 C CA . ARG A 1 182 ? -15.046 4.513 -14.785 1.00 86.12 182 ARG A CA 1
ATOM 1502 C C . ARG A 1 182 ? -16.422 4.398 -15.452 1.00 86.12 182 ARG A C 1
ATOM 1504 O O . ARG A 1 182 ? -16.679 3.418 -16.153 1.00 86.12 182 ARG A O 1
ATOM 1511 N N . PRO A 1 183 ? -17.310 5.388 -15.264 1.00 82.12 183 PRO A N 1
ATOM 1512 C CA . PRO A 1 183 ? -18.549 5.461 -16.027 1.00 82.12 183 PRO A CA 1
ATOM 1513 C C . PRO A 1 183 ? -18.240 5.522 -17.527 1.00 82.12 183 PRO A C 1
ATOM 1515 O O . PRO A 1 183 ? -17.347 6.270 -17.935 1.00 82.12 183 PRO A O 1
ATOM 1518 N N . ILE A 1 184 ? -18.993 4.779 -18.342 1.00 73.25 184 ILE A N 1
ATOM 1519 C CA . ILE A 1 184 ? -18.896 4.857 -19.804 1.00 73.25 184 ILE A CA 1
ATOM 1520 C C . ILE A 1 184 ? -19.279 6.283 -20.213 1.00 73.25 184 ILE A C 1
ATOM 1522 O O . ILE A 1 184 ? -20.427 6.694 -20.046 1.00 73.25 184 ILE A O 1
ATOM 1526 N N . ARG A 1 185 ? -18.318 7.061 -20.719 1.00 60.59 185 ARG A N 1
ATOM 1527 C CA . ARG A 1 185 ? -18.616 8.365 -21.319 1.00 60.59 185 ARG A CA 1
ATOM 1528 C C . ARG A 1 185 ? -19.083 8.140 -22.763 1.00 60.59 185 ARG A C 1
ATOM 1530 O O . ARG A 1 185 ? -18.384 7.438 -23.492 1.00 60.59 185 ARG A O 1
ATOM 1537 N N . PRO A 1 186 ? -20.219 8.717 -23.201 1.00 53.25 186 PRO A N 1
ATOM 1538 C CA . PRO A 1 186 ? -20.580 8.715 -24.614 1.00 53.25 186 PRO A CA 1
ATOM 1539 C C . PRO A 1 186 ? -19.472 9.401 -25.426 1.00 53.25 186 PRO A C 1
ATOM 1541 O O . PRO A 1 186 ? -18.900 10.404 -25.001 1.00 53.25 186 PRO A O 1
ATOM 1544 N N . THR A 1 187 ? -19.154 8.824 -26.581 1.00 52.06 187 THR A N 1
ATOM 1545 C CA . THR A 1 187 ? -17.959 9.024 -27.425 1.00 52.06 187 THR A CA 1
ATOM 1546 C C . THR A 1 187 ? -17.805 10.406 -28.083 1.00 52.06 187 THR A C 1
ATOM 1548 O O . THR A 1 187 ? -17.136 10.520 -29.103 1.00 52.06 187 THR A O 1
ATOM 1551 N N . ASN A 1 188 ? -18.363 11.476 -27.511 1.00 44.41 188 ASN A N 1
ATOM 1552 C CA . ASN A 1 188 ? -18.393 12.809 -28.130 1.00 44.41 188 ASN A CA 1
ATOM 1553 C C . ASN A 1 188 ? -17.489 13.846 -27.446 1.00 44.41 188 ASN A C 1
ATOM 1555 O O . ASN A 1 188 ? -17.710 15.047 -27.564 1.00 44.41 188 ASN A O 1
ATOM 1559 N N . THR A 1 189 ? -16.449 13.421 -26.731 1.00 41.94 189 THR A N 1
ATOM 1560 C CA . THR A 1 189 ? -15.404 14.352 -26.280 1.00 41.94 189 THR A CA 1
ATOM 1561 C C . THR A 1 189 ? -14.041 13.694 -26.414 1.00 41.94 189 THR A C 1
ATOM 1563 O O . THR A 1 189 ? -13.520 13.067 -25.493 1.00 41.94 189 THR A O 1
ATOM 1566 N N . SER A 1 190 ? -13.455 13.845 -27.600 1.00 43.41 190 SER A N 1
ATOM 1567 C CA . SER A 1 190 ? -12.053 13.564 -27.919 1.00 43.41 190 SER A CA 1
ATOM 1568 C C . SER A 1 190 ? -11.117 14.572 -27.234 1.00 43.41 190 SER A C 1
ATOM 1570 O O . SER A 1 190 ? -10.316 15.243 -27.879 1.00 43.41 190 SER A O 1
ATOM 1572 N N . SER A 1 191 ? -11.254 14.732 -25.919 1.00 41.31 191 SER A N 1
ATOM 1573 C CA . SER A 1 191 ? -10.435 15.640 -25.112 1.00 41.31 191 SER A CA 1
ATOM 1574 C C . SER A 1 191 ? -10.052 15.019 -23.770 1.00 41.31 191 SER A C 1
ATOM 1576 O O . SER A 1 191 ? -9.944 15.706 -22.756 1.00 41.31 191 SER A O 1
ATOM 1578 N N . GLN A 1 192 ? -9.847 13.705 -23.737 1.00 44.47 192 GLN A N 1
ATOM 1579 C CA . GLN A 1 192 ? -8.836 13.173 -22.839 1.00 44.47 192 GLN A CA 1
ATOM 1580 C C . GLN A 1 192 ? -7.594 13.040 -23.692 1.00 44.47 192 GLN A C 1
ATOM 1582 O O . GLN A 1 192 ? -7.435 12.081 -24.442 1.00 44.47 192 GLN A O 1
ATOM 1587 N N . THR A 1 193 ? -6.741 14.057 -23.617 1.00 39.72 193 THR A N 1
ATOM 1588 C CA . THR A 1 193 ? -5.327 13.858 -23.867 1.00 39.72 193 THR A CA 1
ATOM 1589 C C . THR A 1 193 ? -4.940 12.655 -23.015 1.00 39.72 193 THR A C 1
ATOM 1591 O O . THR A 1 193 ? -4.804 12.751 -21.797 1.00 39.72 193 THR A O 1
ATOM 1594 N N . SER A 1 194 ? -4.819 11.478 -23.637 1.00 43.72 194 SER A N 1
ATOM 1595 C CA . SER A 1 194 ? -3.866 10.494 -23.160 1.00 43.72 194 SER A CA 1
ATOM 1596 C C . SER A 1 194 ? -2.590 11.304 -23.075 1.00 43.72 194 SER A C 1
ATOM 1598 O O . SER A 1 194 ? -2.034 11.654 -24.118 1.00 43.72 194 SER A O 1
ATOM 1600 N N . ALA A 1 195 ? -2.236 11.774 -21.876 1.00 47.66 195 ALA A N 1
ATOM 1601 C CA . ALA A 1 195 ? -0.958 12.415 -21.675 1.00 47.66 195 ALA A CA 1
ATOM 1602 C C . ALA A 1 195 ? 0.011 11.387 -22.234 1.00 47.66 195 ALA A C 1
ATOM 1604 O O . ALA A 1 195 ? 0.086 10.273 -21.715 1.00 47.66 195 ALA A O 1
ATOM 1605 N N . SER A 1 196 ? 0.581 11.686 -23.400 1.00 46.81 196 SER A N 1
ATOM 1606 C CA . SER A 1 196 ? 1.605 10.857 -23.996 1.00 46.81 196 SER A CA 1
ATOM 1607 C C . SER A 1 196 ? 2.664 10.840 -22.917 1.00 46.81 196 SER A C 1
ATOM 1609 O O . SER A 1 196 ? 3.279 11.879 -22.673 1.00 46.81 196 SER A O 1
ATOM 1611 N N . HIS A 1 197 ? 2.756 9.740 -22.164 1.00 61.88 197 HIS A N 1
ATOM 1612 C CA . HIS A 1 197 ? 3.718 9.643 -21.085 1.00 61.88 197 HIS A CA 1
ATOM 1613 C C . HIS A 1 197 ? 5.049 9.544 -21.808 1.00 61.88 197 HIS A C 1
ATOM 1615 O O . HIS A 1 197 ? 5.456 8.474 -22.256 1.00 61.88 197 HIS A O 1
ATOM 1621 N N . SER A 1 198 ? 5.656 10.711 -22.025 1.00 62.53 198 SER A N 1
ATOM 1622 C CA . SER A 1 198 ? 6.981 10.841 -22.595 1.00 62.53 198 SER A CA 1
ATOM 1623 C C . SER A 1 198 ? 7.903 9.875 -21.855 1.00 62.53 198 SER A C 1
ATOM 1625 O O . SER A 1 198 ? 7.731 9.714 -20.637 1.00 62.53 198 SER A O 1
ATOM 1627 N N . PRO A 1 199 ? 8.862 9.249 -22.554 1.00 68.00 199 PRO A N 1
ATOM 1628 C CA . PRO A 1 199 ? 9.823 8.360 -21.922 1.00 68.00 199 PRO A CA 1
ATOM 1629 C C . PRO A 1 199 ? 10.375 9.009 -20.654 1.00 68.00 199 PRO A C 1
ATOM 1631 O O . PRO A 1 199 ? 10.812 10.163 -20.670 1.00 68.00 199 PRO A O 1
ATOM 1634 N N . LYS A 1 200 ? 10.269 8.301 -19.532 1.00 88.06 200 LYS A N 1
ATOM 1635 C CA . LYS A 1 200 ? 10.816 8.777 -18.262 1.00 88.06 200 LYS A CA 1
ATOM 1636 C C . LYS A 1 200 ? 12.340 8.720 -18.362 1.00 88.06 200 LYS A C 1
ATOM 1638 O O . LYS A 1 200 ? 12.870 7.857 -19.051 1.00 88.06 200 LYS A O 1
ATOM 1643 N N . SER A 1 201 ? 13.050 9.624 -17.696 1.00 92.81 201 SER A N 1
ATOM 1644 C CA . SER A 1 201 ? 14.511 9.708 -17.834 1.00 92.81 201 SER A CA 1
ATOM 1645 C C . SER A 1 201 ? 15.263 8.588 -17.115 1.00 92.81 201 SER A C 1
ATOM 1647 O O . SER A 1 201 ? 16.422 8.333 -17.433 1.00 92.81 201 SER A O 1
ATOM 1649 N N . ARG A 1 202 ? 14.636 7.944 -16.125 1.00 96.50 202 ARG A N 1
ATOM 1650 C CA . ARG A 1 202 ? 15.231 6.884 -15.305 1.00 96.50 202 ARG A CA 1
ATOM 1651 C C . ARG A 1 202 ? 14.310 5.662 -15.268 1.00 96.50 202 ARG A C 1
ATOM 1653 O O . ARG A 1 202 ? 13.082 5.810 -15.306 1.00 96.50 202 ARG A O 1
ATOM 1660 N N . PRO A 1 203 ? 14.863 4.443 -15.182 1.00 97.25 203 PRO A N 1
ATOM 1661 C CA . PRO A 1 203 ? 14.042 3.247 -15.261 1.00 97.25 203 PRO A CA 1
ATOM 1662 C C . PRO A 1 203 ? 13.333 2.935 -13.938 1.00 97.25 203 PRO A C 1
ATOM 1664 O O . PRO A 1 203 ? 12.105 2.898 -13.926 1.00 97.25 203 PRO A O 1
ATOM 1667 N N . VAL A 1 204 ? 14.059 2.744 -12.829 1.00 98.56 204 VAL A N 1
ATOM 1668 C CA . VAL A 1 204 ? 13.497 2.165 -11.594 1.00 98.56 204 VAL A CA 1
ATOM 1669 C C . VAL A 1 204 ? 13.815 3.005 -10.357 1.00 98.56 204 VAL A C 1
ATOM 1671 O O . VAL A 1 204 ? 14.966 3.382 -10.136 1.00 98.56 204 VAL A O 1
ATOM 1674 N N . VAL A 1 205 ? 12.808 3.221 -9.508 1.00 98.25 205 VAL A N 1
ATOM 1675 C CA . VAL A 1 205 ? 12.960 3.792 -8.160 1.00 98.25 205 VAL A CA 1
ATOM 1676 C C . VAL A 1 205 ? 12.455 2.839 -7.079 1.00 98.25 205 VAL A C 1
ATOM 1678 O O . VAL A 1 205 ? 11.486 2.102 -7.275 1.00 98.25 205 VAL A O 1
ATOM 1681 N N . TRP A 1 206 ? 13.081 2.885 -5.906 1.00 97.94 206 TRP A N 1
ATOM 1682 C CA . TRP A 1 206 ? 12.631 2.191 -4.705 1.00 97.94 206 TRP A CA 1
ATOM 1683 C C . TRP A 1 206 ? 12.675 3.118 -3.489 1.00 97.94 206 TRP A C 1
ATOM 1685 O O . TRP A 1 206 ? 13.747 3.557 -3.082 1.00 97.94 206 TRP A O 1
ATOM 1695 N N . ILE A 1 207 ? 11.517 3.420 -2.895 1.00 96.12 207 ILE A N 1
ATOM 1696 C CA . ILE A 1 207 ? 11.438 4.208 -1.656 1.00 96.12 207 ILE A CA 1
ATOM 1697 C C . ILE A 1 207 ? 11.289 3.241 -0.482 1.00 96.12 207 ILE A C 1
ATOM 1699 O O . ILE A 1 207 ? 10.248 2.602 -0.322 1.00 96.12 207 ILE A O 1
ATOM 1703 N N . VAL A 1 208 ? 12.323 3.124 0.349 1.00 94.50 208 VAL A N 1
ATOM 1704 C CA . VAL A 1 208 ? 12.379 2.122 1.414 1.00 94.50 208 VAL A CA 1
ATOM 1705 C C . VAL A 1 208 ? 13.140 2.614 2.646 1.00 94.50 208 VAL A C 1
ATOM 1707 O O . VAL A 1 208 ? 14.260 3.117 2.594 1.00 94.50 208 VAL A O 1
ATOM 1710 N N . SER A 1 209 ? 12.511 2.421 3.806 1.00 91.25 209 SER A N 1
ATOM 1711 C CA . SER A 1 209 ? 13.080 2.782 5.112 1.00 91.25 209 SER A CA 1
ATOM 1712 C C . SER A 1 209 ? 13.129 1.619 6.104 1.00 91.25 209 SER A C 1
ATOM 1714 O O . SER A 1 209 ? 13.559 1.808 7.243 1.00 91.25 209 SER A O 1
ATOM 1716 N N . ASN A 1 210 ? 12.681 0.428 5.704 1.00 91.06 210 ASN A N 1
ATOM 1717 C CA . ASN A 1 210 ? 12.849 -0.812 6.458 1.00 91.06 210 ASN A CA 1
ATOM 1718 C C . ASN A 1 210 ? 13.836 -1.692 5.686 1.00 91.06 210 ASN A C 1
ATOM 1720 O O . ASN A 1 210 ? 13.492 -2.141 4.602 1.00 91.06 210 ASN A O 1
ATOM 1724 N N . CYS A 1 211 ? 15.032 -1.906 6.229 1.00 91.44 211 CYS A N 1
ATOM 1725 C CA . CYS A 1 211 ? 16.125 -2.577 5.513 1.00 91.44 211 CYS A CA 1
ATOM 1726 C C . CYS A 1 211 ? 16.257 -4.058 5.888 1.00 91.44 211 CYS A C 1
ATOM 1728 O O . CYS A 1 211 ? 17.278 -4.672 5.613 1.00 91.44 211 CYS A O 1
ATOM 1730 N N . ASN A 1 212 ? 15.247 -4.595 6.578 1.00 89.50 212 ASN A N 1
ATOM 1731 C CA . ASN A 1 212 ? 15.211 -5.962 7.079 1.00 89.50 212 ASN A CA 1
ATOM 1732 C C . ASN A 1 212 ? 13.873 -6.603 6.684 1.00 89.50 212 ASN A C 1
ATOM 1734 O O . ASN A 1 212 ? 13.002 -6.840 7.534 1.00 89.50 212 ASN A O 1
ATOM 1738 N N . GLY A 1 213 ? 13.674 -6.801 5.378 1.00 89.62 213 GLY A N 1
ATOM 1739 C CA . GLY A 1 213 ? 12.576 -7.607 4.856 1.00 89.62 213 GLY A CA 1
ATOM 1740 C C . GLY A 1 213 ? 12.742 -9.088 5.210 1.00 89.62 213 GLY A C 1
ATOM 1741 O O . GLY A 1 213 ? 13.844 -9.627 5.200 1.00 89.62 213 GLY A O 1
ATOM 1742 N N . TYR A 1 214 ? 11.633 -9.774 5.484 1.00 92.50 214 TYR A N 1
ATOM 1743 C CA . TYR A 1 214 ? 11.606 -11.227 5.724 1.00 92.50 214 TYR A CA 1
ATOM 1744 C C . TYR A 1 214 ? 11.544 -12.041 4.422 1.00 92.50 214 TYR A C 1
ATOM 1746 O O . TYR A 1 214 ? 11.360 -13.253 4.445 1.00 92.50 214 TYR A O 1
ATOM 1754 N N . ASN A 1 215 ? 11.656 -11.371 3.276 1.00 92.88 215 ASN A N 1
ATOM 1755 C CA . ASN A 1 215 ? 11.550 -11.939 1.935 1.00 92.88 215 ASN A CA 1
ATOM 1756 C C . ASN A 1 215 ? 12.812 -11.734 1.085 1.00 92.88 215 ASN A C 1
ATOM 1758 O O . ASN A 1 215 ? 12.745 -11.893 -0.128 1.00 92.88 215 ASN A O 1
ATOM 1762 N N . HIS A 1 216 ? 13.939 -11.355 1.695 1.00 94.56 216 HIS A N 1
ATOM 1763 C CA . HIS A 1 216 ? 15.210 -11.119 0.997 1.00 94.56 216 HIS A CA 1
ATOM 1764 C C . HIS A 1 216 ? 15.138 -10.092 -0.149 1.00 94.56 216 HIS A C 1
ATOM 1766 O O . HIS A 1 216 ? 15.905 -10.146 -1.114 1.00 94.56 216 HIS A O 1
ATOM 1772 N N . ARG A 1 217 ? 14.195 -9.147 -0.066 1.00 96.38 217 ARG A N 1
ATOM 1773 C CA . ARG A 1 217 ? 13.985 -8.129 -1.102 1.00 96.38 217 ARG A CA 1
ATOM 1774 C C . ARG A 1 217 ? 15.210 -7.238 -1.301 1.00 96.38 217 ARG A C 1
ATOM 1776 O O . ARG A 1 217 ? 15.446 -6.787 -2.413 1.00 96.38 217 ARG A O 1
ATOM 1783 N N . GLU A 1 218 ? 15.989 -6.991 -0.251 1.00 96.62 218 GLU A N 1
ATOM 1784 C CA . GLU A 1 218 ? 17.219 -6.205 -0.320 1.00 96.62 218 GLU A CA 1
ATOM 1785 C C . GLU A 1 218 ? 18.252 -6.910 -1.212 1.00 96.62 218 GLU A C 1
ATOM 1787 O O . GLU A 1 218 ? 18.715 -6.323 -2.189 1.00 96.62 218 GLU A O 1
ATOM 1792 N N . GLN A 1 219 ? 18.508 -8.200 -0.965 1.00 97.12 219 GLN A N 1
ATOM 1793 C CA . GLN A 1 219 ? 19.402 -9.018 -1.793 1.00 97.12 219 GLN A CA 1
ATOM 1794 C C . GLN A 1 219 ? 18.893 -9.124 -3.235 1.00 97.12 219 GLN A C 1
ATOM 1796 O O . GLN A 1 219 ? 19.672 -9.038 -4.183 1.00 97.12 219 GLN A O 1
ATOM 1801 N N . TYR A 1 220 ? 17.577 -9.271 -3.415 1.00 98.00 220 TYR A N 1
ATOM 1802 C CA . TYR A 1 220 ? 16.969 -9.300 -4.743 1.00 98.00 220 TYR A CA 1
ATOM 1803 C C . TYR A 1 220 ? 17.233 -7.996 -5.513 1.00 98.00 220 TYR A C 1
ATOM 1805 O O . TYR A 1 220 ? 17.580 -8.026 -6.695 1.00 98.00 220 TYR A O 1
ATOM 1813 N N . VAL A 1 221 ? 17.094 -6.843 -4.850 1.00 98.19 221 VAL A N 1
ATOM 1814 C CA . VAL A 1 221 ? 17.370 -5.533 -5.455 1.00 98.19 221 VAL A CA 1
ATOM 1815 C C . VAL A 1 221 ? 18.855 -5.359 -5.769 1.00 98.19 221 VAL A C 1
ATOM 1817 O O . VAL A 1 221 ? 19.183 -4.790 -6.810 1.00 98.19 221 VAL A O 1
ATOM 1820 N N . ASP A 1 222 ? 19.754 -5.861 -4.927 1.00 97.88 222 ASP A N 1
ATOM 1821 C CA . ASP A 1 222 ? 21.194 -5.790 -5.191 1.00 97.88 222 ASP A CA 1
ATOM 1822 C C . ASP A 1 222 ? 21.606 -6.599 -6.430 1.00 97.88 222 ASP A C 1
ATOM 1824 O O . ASP A 1 222 ? 22.435 -6.138 -7.217 1.00 97.88 222 ASP A O 1
ATOM 1828 N N . GLU A 1 223 ? 20.964 -7.740 -6.686 1.00 98.44 223 GLU A N 1
ATOM 1829 C CA . GLU A 1 223 ? 21.132 -8.475 -7.945 1.00 98.44 223 GLU A CA 1
ATOM 1830 C C . GLU A 1 223 ? 20.480 -7.756 -9.139 1.00 98.44 223 GLU A C 1
ATOM 1832 O O . GLU A 1 223 ? 21.068 -7.686 -10.222 1.00 98.44 223 GLU A O 1
ATOM 1837 N N . LEU A 1 224 ? 19.294 -7.166 -8.956 1.00 98.62 224 LEU A N 1
ATOM 1838 C CA . LEU A 1 224 ? 18.591 -6.411 -10.002 1.00 98.62 224 LEU A CA 1
ATOM 1839 C C . LEU A 1 224 ? 19.419 -5.213 -10.502 1.00 98.62 224 LEU A C 1
ATOM 1841 O O . LEU A 1 224 ? 19.511 -4.986 -11.714 1.00 98.62 224 LEU A O 1
ATOM 1845 N N . LYS A 1 225 ? 20.081 -4.492 -9.584 1.00 98.31 225 LYS A N 1
ATOM 1846 C CA . LYS A 1 225 ? 20.961 -3.343 -9.878 1.00 98.31 225 LYS A CA 1
ATOM 1847 C C . LYS A 1 225 ? 22.089 -3.667 -10.858 1.00 98.31 225 LYS A C 1
ATOM 1849 O O . LYS A 1 225 ? 22.574 -2.769 -11.539 1.00 98.31 225 LYS A O 1
ATOM 1854 N N . LYS A 1 226 ? 22.505 -4.934 -10.960 1.00 98.25 226 LYS A N 1
ATOM 1855 C CA . LYS A 1 226 ? 23.554 -5.364 -11.902 1.00 98.25 226 LYS A CA 1
ATOM 1856 C C . LYS A 1 226 ? 23.103 -5.301 -13.361 1.00 98.25 226 LYS A C 1
ATOM 1858 O O . LYS A 1 226 ? 23.939 -5.326 -14.256 1.00 98.25 226 LYS A O 1
ATOM 1863 N N . THR A 1 227 ? 21.793 -5.265 -13.605 1.00 98.19 227 THR A N 1
ATOM 1864 C CA . THR A 1 227 ? 21.214 -5.326 -14.955 1.00 98.19 227 THR A CA 1
ATOM 1865 C C . THR A 1 227 ? 20.462 -4.051 -15.340 1.00 98.19 227 THR A C 1
ATOM 1867 O O . THR A 1 227 ? 20.369 -3.730 -16.521 1.00 98.19 227 THR A O 1
ATOM 1870 N N . ILE A 1 228 ? 19.921 -3.315 -14.367 1.00 98.25 228 ILE A N 1
ATOM 1871 C CA . ILE A 1 228 ? 19.198 -2.064 -14.601 1.00 98.25 228 ILE A CA 1
ATOM 1872 C C . ILE A 1 228 ? 19.476 -1.072 -13.474 1.00 98.25 228 ILE A C 1
ATOM 1874 O O . ILE A 1 228 ? 19.619 -1.469 -12.321 1.00 98.25 228 ILE A O 1
ATOM 1878 N N . GLN A 1 229 ? 19.531 0.224 -13.789 1.00 98.25 229 GLN A N 1
ATOM 1879 C CA . GLN A 1 229 ? 19.681 1.255 -12.764 1.00 98.25 229 GLN A CA 1
ATOM 1880 C C . GLN A 1 229 ? 18.483 1.232 -11.803 1.00 98.25 229 GLN A C 1
ATOM 1882 O O . GLN A 1 229 ? 17.335 1.346 -12.232 1.00 98.25 229 GLN A O 1
ATOM 1887 N N . VAL A 1 230 ? 18.756 1.118 -10.502 1.00 98.56 230 VAL A N 1
ATOM 1888 C CA . VAL A 1 230 ? 17.746 1.230 -9.443 1.00 98.56 230 VAL A CA 1
ATOM 1889 C C . VAL A 1 230 ? 18.184 2.296 -8.457 1.00 98.56 230 VAL A C 1
ATOM 1891 O O . VAL A 1 230 ? 19.194 2.142 -7.768 1.00 98.56 230 VAL A O 1
ATOM 1894 N N . ASP A 1 231 ? 17.396 3.356 -8.357 1.00 98.25 231 ASP A N 1
ATOM 1895 C CA . ASP A 1 231 ? 17.655 4.439 -7.422 1.00 98.25 231 ASP A CA 1
ATOM 1896 C C . ASP A 1 231 ? 16.876 4.239 -6.129 1.00 98.25 231 ASP A C 1
ATOM 1898 O O . ASP A 1 231 ? 15.658 4.056 -6.137 1.00 98.25 231 ASP A O 1
ATOM 1902 N N . VAL A 1 232 ? 17.590 4.264 -5.004 1.00 97.75 232 VAL A N 1
ATOM 1903 C CA . VAL A 1 232 ? 17.028 3.912 -3.697 1.00 97.75 232 VAL A CA 1
ATOM 1904 C C . VAL A 1 232 ? 16.932 5.148 -2.809 1.00 97.75 232 VAL A C 1
ATOM 1906 O O . VAL A 1 232 ? 17.944 5.778 -2.491 1.00 97.75 232 VAL A O 1
ATOM 1909 N N . TYR A 1 233 ? 15.707 5.469 -2.400 1.00 96.38 233 TYR A N 1
ATOM 1910 C CA . TYR A 1 233 ? 15.364 6.567 -1.502 1.00 96.38 233 TYR A CA 1
ATOM 1911 C C . TYR A 1 233 ? 15.027 6.047 -0.102 1.00 96.38 233 TYR A C 1
ATOM 1913 O O . TYR A 1 233 ? 14.457 4.966 0.046 1.00 96.38 233 TYR A O 1
ATOM 1921 N N . GLY A 1 234 ? 15.286 6.862 0.918 1.00 93.44 234 GLY A N 1
ATOM 1922 C CA . GLY A 1 234 ? 14.965 6.564 2.314 1.00 93.44 234 GLY A CA 1
ATOM 1923 C C . GLY A 1 234 ? 16.147 5.966 3.072 1.00 93.44 234 GLY A C 1
ATOM 1924 O O . GLY A 1 234 ? 17.293 6.058 2.642 1.00 93.44 234 GLY A O 1
ATOM 1925 N N . ARG A 1 235 ? 15.888 5.367 4.240 1.00 93.00 235 ARG A N 1
ATOM 1926 C CA . ARG A 1 235 ? 16.969 4.912 5.142 1.00 93.00 235 ARG A CA 1
ATOM 1927 C C . ARG A 1 235 ? 17.826 3.774 4.583 1.00 93.00 235 ARG A C 1
ATOM 1929 O O . ARG A 1 235 ? 18.921 3.569 5.089 1.00 93.00 235 ARG A O 1
ATOM 1936 N N . CYS A 1 236 ? 17.332 3.031 3.593 1.00 93.94 236 CYS A N 1
ATOM 1937 C CA . CYS A 1 236 ? 18.070 1.915 2.987 1.00 93.94 236 CYS A CA 1
ATOM 1938 C C . CYS A 1 236 ? 18.785 2.305 1.686 1.00 93.94 236 CYS A C 1
ATOM 1940 O O . CYS A 1 236 ? 19.310 1.437 0.993 1.00 93.94 236 CYS A O 1
ATOM 1942 N N . GLY A 1 237 ? 18.769 3.589 1.326 1.00 93.12 237 GLY A N 1
ATOM 1943 C CA . GLY A 1 237 ? 19.404 4.115 0.127 1.00 93.12 237 GLY A CA 1
ATOM 1944 C C . GLY A 1 237 ? 20.207 5.377 0.406 1.00 93.12 237 GLY A C 1
ATOM 1945 O O . GLY A 1 237 ? 20.337 5.827 1.543 1.00 93.12 237 GLY A O 1
ATOM 1946 N N . THR A 1 238 ? 20.757 5.951 -0.658 1.00 93.88 238 THR A N 1
ATOM 1947 C CA . THR A 1 238 ? 21.570 7.174 -0.599 1.00 93.88 238 THR A CA 1
ATOM 1948 C C . THR A 1 238 ? 20.768 8.431 -0.923 1.00 93.88 238 THR A C 1
ATOM 1950 O O . THR A 1 238 ? 21.217 9.537 -0.631 1.00 93.88 238 THR A O 1
ATOM 1953 N N . LEU A 1 239 ? 19.576 8.284 -1.507 1.00 95.38 239 LEU A N 1
ATOM 1954 C CA . LEU A 1 239 ? 18.695 9.394 -1.860 1.00 95.38 239 LEU A CA 1
ATOM 1955 C C . LEU A 1 239 ? 17.664 9.631 -0.749 1.00 95.38 239 LEU A C 1
ATOM 1957 O O . LEU A 1 239 ? 17.288 8.718 -0.016 1.00 95.38 239 LEU A O 1
ATOM 1961 N N . GLN A 1 240 ? 17.185 10.865 -0.613 1.00 92.62 240 GLN A N 1
ATOM 1962 C CA . GLN A 1 240 ? 16.201 11.236 0.407 1.00 92.62 240 GLN A CA 1
ATOM 1963 C C . GLN A 1 240 ? 15.017 11.959 -0.228 1.00 92.62 240 GLN A C 1
ATOM 1965 O O . GLN A 1 240 ? 15.184 12.754 -1.152 1.00 92.62 240 GLN A O 1
ATOM 1970 N N . CYS A 1 241 ? 13.816 11.685 0.280 1.00 89.50 241 CYS A N 1
ATOM 1971 C CA . CYS A 1 241 ? 12.641 12.483 -0.042 1.00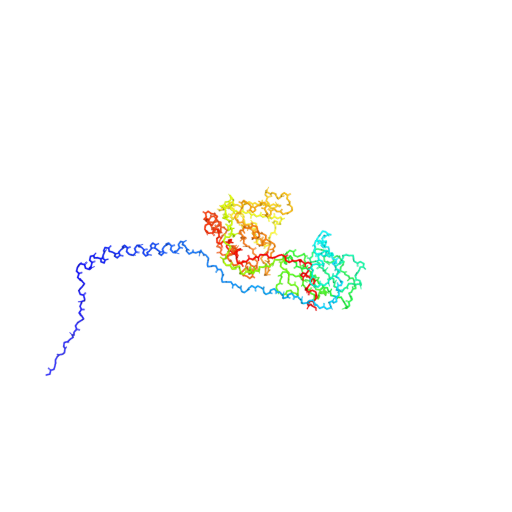 89.50 241 CYS A CA 1
ATOM 1972 C C . CYS A 1 241 ? 12.720 13.821 0.710 1.00 89.50 241 CYS A C 1
ATOM 1974 O O . CYS A 1 241 ? 13.081 13.854 1.886 1.00 89.50 241 CYS A O 1
ATOM 1976 N N . LYS A 1 242 ? 12.326 14.925 0.066 1.00 83.94 242 LYS A N 1
ATOM 1977 C CA . LYS A 1 242 ? 12.235 16.242 0.732 1.00 83.94 242 LYS A CA 1
ATOM 1978 C C . LYS A 1 242 ? 11.100 16.312 1.760 1.00 83.94 242 LYS A C 1
ATOM 1980 O O . LYS A 1 242 ? 11.115 17.160 2.646 1.00 83.94 242 LYS A O 1
ATOM 1985 N N . ARG A 1 243 ? 10.095 15.446 1.612 1.00 80.56 243 ARG A N 1
ATOM 1986 C CA . ARG A 1 243 ? 8.923 15.300 2.487 1.00 80.56 243 ARG A CA 1
ATOM 1987 C C . ARG A 1 243 ? 8.804 13.846 2.959 1.00 80.56 243 ARG A C 1
ATOM 1989 O O . ARG A 1 243 ? 9.554 12.987 2.507 1.00 80.56 243 ARG A O 1
ATOM 1996 N N . LEU A 1 244 ? 7.859 13.581 3.867 1.00 71.50 244 LEU A N 1
ATOM 1997 C CA . LEU A 1 244 ? 7.573 12.237 4.399 1.00 71.50 244 LEU A CA 1
ATOM 1998 C C . LEU A 1 244 ? 7.295 11.199 3.295 1.00 71.50 244 LEU A C 1
ATOM 2000 O O . LEU A 1 244 ? 7.711 10.051 3.427 1.00 71.50 244 LEU A O 1
ATOM 2004 N N . ASP A 1 245 ? 6.644 11.613 2.205 1.00 75.25 245 ASP A N 1
ATOM 2005 C CA . ASP A 1 245 ? 6.540 10.865 0.954 1.00 75.25 245 ASP A CA 1
ATOM 2006 C C . ASP A 1 245 ? 6.971 11.741 -0.237 1.00 75.25 245 ASP A C 1
ATOM 2008 O O . ASP A 1 245 ? 6.990 12.971 -0.153 1.00 75.25 245 ASP A O 1
ATOM 2012 N N . CYS A 1 246 ? 7.405 11.107 -1.330 1.00 89.94 246 CYS A N 1
ATOM 2013 C CA . CYS A 1 246 ? 7.826 11.817 -2.539 1.00 89.94 246 CYS A CA 1
ATOM 2014 C C . CYS A 1 246 ? 7.406 11.111 -3.837 1.00 89.94 246 CYS A C 1
ATOM 2016 O O . CYS A 1 246 ? 8.067 11.260 -4.861 1.00 89.94 246 CYS A O 1
ATOM 2018 N N . TYR A 1 247 ? 6.297 10.356 -3.810 1.00 92.31 247 TYR A N 1
ATOM 2019 C CA . TYR A 1 247 ? 5.773 9.649 -4.989 1.00 92.31 247 TYR A CA 1
ATOM 2020 C C . TYR A 1 247 ? 5.529 10.591 -6.170 1.00 92.31 247 TYR A C 1
ATOM 2022 O O . TYR A 1 247 ? 5.919 10.271 -7.287 1.00 92.31 247 TYR A O 1
ATOM 2030 N N . GLU A 1 248 ? 4.950 11.766 -5.915 1.00 91.94 248 GLU A N 1
ATOM 2031 C CA . GLU A 1 248 ? 4.732 12.793 -6.935 1.00 91.94 248 GLU A CA 1
ATOM 2032 C C . GLU A 1 248 ? 6.057 13.266 -7.554 1.00 91.94 248 GLU A C 1
ATOM 2034 O O . GLU A 1 248 ? 6.205 13.237 -8.772 1.00 91.94 248 GLU A O 1
ATOM 2039 N N . GLU A 1 249 ? 7.053 13.601 -6.727 1.00 91.44 249 GLU A N 1
ATOM 2040 C CA . GLU A 1 249 ? 8.378 14.054 -7.178 1.00 91.44 249 GLU A CA 1
ATOM 2041 C C . GLU A 1 249 ? 9.087 12.991 -8.030 1.00 91.44 249 GLU A C 1
ATOM 2043 O O . GLU A 1 249 ? 9.558 13.285 -9.130 1.00 91.44 249 GLU A O 1
ATOM 2048 N N . VAL A 1 250 ? 9.135 11.738 -7.568 1.00 94.06 250 VAL A N 1
ATOM 2049 C CA . VAL A 1 250 ? 9.820 10.670 -8.314 1.00 94.06 250 VAL A CA 1
ATOM 2050 C C . VAL A 1 250 ? 9.041 10.271 -9.570 1.00 94.06 250 VAL A C 1
ATOM 2052 O O . VAL A 1 250 ? 9.646 9.946 -10.589 1.00 94.06 250 VAL A O 1
ATOM 2055 N N . SER A 1 251 ? 7.710 10.361 -9.566 1.00 93.50 251 SER A N 1
ATOM 2056 C CA . SER A 1 251 ? 6.895 9.949 -10.716 1.00 93.50 251 SER A CA 1
ATOM 2057 C C . SER A 1 251 ? 7.189 10.711 -12.004 1.00 93.50 251 SER A C 1
ATOM 2059 O O . SER A 1 251 ? 6.957 10.199 -13.099 1.00 93.50 251 SER A O 1
ATOM 2061 N N . VAL A 1 252 ? 7.748 11.917 -11.906 1.00 92.94 252 VAL A N 1
ATOM 2062 C CA . VAL A 1 252 ? 8.172 12.707 -13.067 1.00 92.94 252 VAL A CA 1
ATOM 2063 C C . VAL A 1 252 ? 9.358 12.051 -13.783 1.00 92.94 252 VAL A C 1
ATOM 2065 O O . VAL A 1 252 ? 9.456 12.135 -15.006 1.00 92.94 252 VAL A O 1
ATOM 2068 N N . HIS A 1 253 ? 10.221 11.347 -13.048 1.00 94.88 253 HIS A N 1
ATOM 2069 C CA . HIS A 1 253 ? 11.517 10.872 -13.534 1.00 94.88 253 HIS A CA 1
ATOM 2070 C C . HIS A 1 253 ? 11.595 9.367 -13.780 1.00 94.88 253 HIS A C 1
ATOM 2072 O O . HIS A 1 253 ? 12.428 8.952 -14.583 1.00 94.88 253 HIS A O 1
ATOM 2078 N N . TYR A 1 254 ? 10.759 8.557 -13.126 1.00 97.25 254 TYR A N 1
ATOM 2079 C CA . TYR A 1 254 ? 10.879 7.096 -13.159 1.00 97.25 254 TYR A CA 1
ATOM 2080 C C . TYR A 1 254 ? 9.724 6.409 -13.885 1.00 97.25 254 TYR A C 1
ATOM 2082 O O . TYR A 1 254 ? 8.583 6.861 -13.822 1.00 97.25 254 TYR A O 1
ATOM 2090 N N . SER A 1 255 ? 10.032 5.302 -14.568 1.00 96.50 255 SER A N 1
ATOM 2091 C CA . SER A 1 255 ? 9.027 4.427 -15.200 1.00 96.50 255 SER A CA 1
ATOM 2092 C C . SER A 1 255 ? 8.432 3.435 -14.206 1.00 96.50 255 SER A C 1
ATOM 2094 O O . SER A 1 255 ? 7.217 3.252 -14.136 1.00 96.50 255 SER A O 1
ATOM 2096 N N . PHE A 1 256 ? 9.304 2.794 -13.431 1.00 98.38 256 PHE A N 1
ATOM 2097 C CA . PHE A 1 256 ? 8.958 1.695 -12.546 1.00 98.38 256 PHE A CA 1
ATOM 2098 C C . PHE A 1 256 ? 9.184 2.064 -11.090 1.00 98.38 256 PHE A C 1
ATOM 2100 O O . PHE A 1 256 ? 10.179 2.702 -10.739 1.00 98.38 256 PHE A O 1
ATOM 2107 N N . TYR A 1 257 ? 8.291 1.578 -10.238 1.00 98.50 257 TYR A N 1
ATOM 2108 C CA . TYR A 1 257 ? 8.424 1.656 -8.791 1.00 98.50 257 TYR A CA 1
ATOM 2109 C C . TYR A 1 257 ? 8.513 0.241 -8.217 1.00 98.50 257 T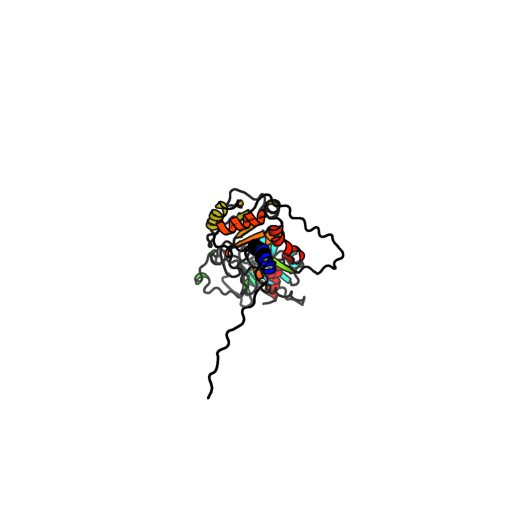YR A C 1
ATOM 2111 O O . TYR A 1 257 ? 7.628 -0.576 -8.473 1.00 98.50 257 TYR A O 1
ATOM 2119 N N . LEU A 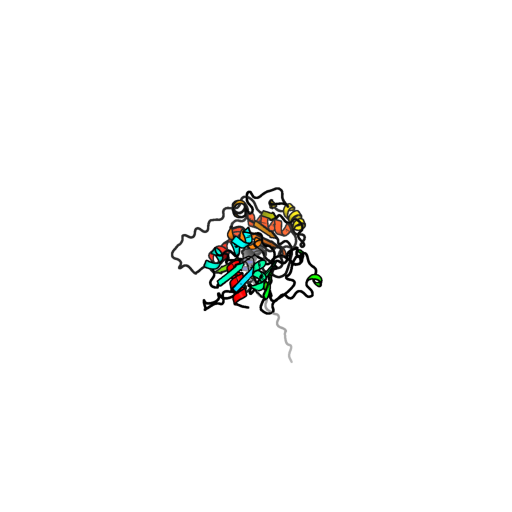1 258 ? 9.542 -0.060 -7.423 1.00 98.62 258 LEU A N 1
ATOM 2120 C CA . LEU A 1 258 ? 9.633 -1.349 -6.730 1.00 98.62 258 LEU A CA 1
ATOM 2121 C C . LEU A 1 258 ? 8.649 -1.392 -5.554 1.00 98.62 258 LEU A C 1
ATOM 2123 O O . LEU A 1 258 ? 8.939 -0.942 -4.444 1.00 98.62 258 LEU A O 1
ATOM 2127 N N . ALA A 1 259 ? 7.479 -1.977 -5.797 1.00 97.62 259 ALA A N 1
ATOM 2128 C CA . ALA A 1 259 ? 6.405 -2.196 -4.837 1.00 97.62 259 ALA A CA 1
ATOM 2129 C C . ALA A 1 259 ? 6.650 -3.459 -3.991 1.00 97.62 259 ALA A C 1
ATOM 2131 O O . ALA A 1 259 ? 5.777 -4.315 -3.837 1.00 97.62 259 ALA A O 1
ATOM 2132 N N . PHE A 1 260 ? 7.871 -3.598 -3.473 1.00 97.81 260 PHE A N 1
ATOM 2133 C CA . PHE A 1 260 ? 8.290 -4.782 -2.730 1.00 97.81 260 PHE A CA 1
ATOM 2134 C C . PHE A 1 260 ? 7.819 -4.690 -1.284 1.00 97.81 260 PHE A C 1
ATOM 2136 O O . PHE A 1 260 ? 8.273 -3.831 -0.516 1.00 97.81 260 PHE A O 1
ATOM 2143 N N . GLU A 1 261 ? 6.927 -5.593 -0.892 1.00 96.38 261 GLU A N 1
ATOM 2144 C CA . GLU A 1 261 ? 6.491 -5.706 0.491 1.00 96.38 261 GLU A CA 1
ATOM 2145 C C . GLU A 1 261 ? 7.621 -6.182 1.394 1.00 96.38 261 GLU A C 1
ATOM 2147 O O . GLU A 1 261 ? 8.631 -6.714 0.941 1.00 96.38 261 GLU A O 1
ATOM 2152 N N . ASN A 1 262 ? 7.482 -5.949 2.697 1.00 94.56 262 ASN A N 1
ATOM 2153 C CA . ASN A 1 262 ? 8.487 -6.371 3.676 1.00 94.56 262 ASN A CA 1
ATOM 2154 C C . ASN A 1 262 ? 8.442 -7.884 3.973 1.00 94.56 262 ASN A C 1
ATOM 2156 O O . ASN A 1 262 ? 9.245 -8.378 4.764 1.00 94.56 262 ASN A O 1
ATOM 2160 N N . SER A 1 263 ? 7.459 -8.600 3.424 1.00 94.88 263 SER A N 1
ATOM 2161 C CA . SER A 1 263 ? 7.180 -10.018 3.649 1.00 94.88 263 SER A CA 1
ATOM 2162 C C . SER A 1 263 ? 6.267 -10.541 2.541 1.00 94.88 263 SER A C 1
ATOM 2164 O O . SER A 1 263 ? 5.407 -9.810 2.047 1.00 94.88 263 SER A O 1
ATOM 2166 N N . ILE A 1 264 ? 6.404 -11.818 2.186 1.00 95.25 264 ILE A N 1
ATOM 2167 C CA . ILE A 1 264 ? 5.471 -12.508 1.288 1.00 95.25 264 ILE A CA 1
ATOM 2168 C C . ILE A 1 264 ? 4.426 -13.199 2.167 1.00 95.25 264 ILE A C 1
ATOM 2170 O O . ILE A 1 264 ? 4.662 -14.273 2.713 1.00 95.25 264 ILE A O 1
ATOM 2174 N N . CYS A 1 265 ? 3.276 -12.552 2.355 1.00 93.38 265 CYS A N 1
ATOM 2175 C CA . CYS A 1 265 ? 2.181 -13.069 3.177 1.00 93.38 265 CYS A CA 1
ATOM 2176 C C . CYS A 1 265 ? 0.874 -13.081 2.387 1.00 93.38 265 CYS A C 1
ATOM 2178 O O . CYS A 1 265 ? 0.595 -12.148 1.634 1.00 93.38 265 CYS A O 1
ATOM 2180 N N . LYS A 1 266 ? 0.055 -14.121 2.588 1.00 93.44 266 LYS A N 1
ATOM 2181 C CA . LYS A 1 266 ? -1.247 -14.252 1.923 1.00 93.44 266 LYS A CA 1
ATOM 2182 C C . LYS A 1 266 ? -2.111 -13.007 2.164 1.00 93.44 266 LYS A C 1
ATOM 2184 O O . LYS A 1 266 ? -2.308 -12.617 3.316 1.00 93.44 266 LYS A O 1
ATOM 2189 N N . ASP A 1 267 ? -2.647 -12.461 1.075 1.00 92.88 267 ASP A N 1
ATOM 2190 C CA . ASP A 1 267 ? -3.497 -11.261 0.998 1.00 92.88 267 ASP A CA 1
ATOM 2191 C C . ASP A 1 267 ? -2.791 -9.931 1.353 1.00 92.88 267 ASP A C 1
ATOM 2193 O O . ASP A 1 267 ? -3.435 -8.881 1.402 1.00 92.88 267 ASP A O 1
ATOM 2197 N N . TYR A 1 268 ? -1.477 -9.944 1.607 1.00 93.19 268 TYR A N 1
ATOM 2198 C CA . TYR A 1 268 ? -0.739 -8.758 2.042 1.00 93.19 268 TYR A CA 1
ATOM 2199 C C . TYR A 1 268 ? -0.335 -7.881 0.855 1.00 93.19 268 TYR A C 1
ATOM 2201 O O . TYR A 1 268 ? 0.545 -8.228 0.066 1.00 93.19 268 TYR A O 1
ATOM 2209 N N . SER A 1 269 ? -0.991 -6.726 0.753 1.00 92.69 269 SER A N 1
ATOM 2210 C CA . SER A 1 269 ? -0.662 -5.648 -0.174 1.00 92.69 269 SER A CA 1
ATOM 2211 C C . SER A 1 269 ? -0.967 -4.304 0.482 1.00 92.69 269 SER A C 1
ATOM 2213 O O . SER A 1 269 ? -2.020 -4.116 1.099 1.00 92.69 269 SER A O 1
ATOM 2215 N N . THR A 1 270 ? -0.026 -3.378 0.355 1.00 92.81 270 THR A N 1
ATOM 2216 C CA . THR A 1 270 ? -0.035 -2.084 1.034 1.00 92.81 270 THR A CA 1
ATOM 2217 C C . THR A 1 270 ? -0.152 -0.928 0.042 1.00 92.81 270 THR A C 1
ATOM 2219 O O . THR A 1 270 ? -0.423 -1.108 -1.149 1.00 92.81 270 THR A O 1
ATOM 2222 N N . GLU A 1 271 ? 0.068 0.294 0.522 1.00 92.12 271 GLU A N 1
ATOM 2223 C CA . GLU A 1 271 ? 0.122 1.498 -0.305 1.00 92.12 271 GLU A CA 1
ATOM 2224 C C . GLU A 1 271 ? 1.142 1.435 -1.451 1.00 92.12 271 GLU A C 1
ATOM 2226 O O . GLU A 1 271 ? 0.964 2.125 -2.456 1.00 92.12 271 GLU A O 1
ATOM 2231 N N . LYS A 1 272 ? 2.169 0.581 -1.329 1.00 94.44 272 LYS A N 1
ATOM 2232 C CA . LYS A 1 272 ? 3.240 0.408 -2.323 1.00 94.44 272 LYS A CA 1
ATOM 2233 C C . LYS A 1 272 ? 2.728 -0.018 -3.692 1.00 94.44 272 LYS A C 1
ATOM 2235 O O . LYS A 1 272 ? 3.362 0.314 -4.685 1.00 94.44 272 LYS A O 1
ATOM 2240 N N . LEU A 1 273 ? 1.599 -0.726 -3.757 1.00 95.69 273 LEU A N 1
ATOM 2241 C CA . LEU A 1 273 ? 0.960 -1.075 -5.027 1.00 95.69 273 LEU A CA 1
ATOM 2242 C C . LEU A 1 273 ? 0.252 0.134 -5.651 1.00 95.69 273 LEU A C 1
ATOM 2244 O O . LEU A 1 273 ? 0.357 0.372 -6.849 1.00 95.69 273 LEU A O 1
ATOM 2248 N N . PHE A 1 274 ? -0.498 0.884 -4.846 1.00 94.44 274 PHE A N 1
ATOM 2249 C CA . PHE A 1 274 ? -1.477 1.843 -5.356 1.00 94.44 274 PHE A CA 1
ATOM 2250 C C . PHE A 1 274 ? -0.904 3.236 -5.590 1.00 94.44 274 PHE A C 1
ATOM 2252 O O . PHE A 1 274 ? -1.277 3.880 -6.568 1.00 94.44 274 PHE A O 1
ATOM 2259 N N . PHE A 1 275 ? 0.014 3.707 -4.744 1.00 93.56 275 PHE A N 1
ATOM 2260 C CA . PHE A 1 275 ? 0.640 5.011 -4.947 1.00 93.56 275 PHE A CA 1
ATOM 2261 C C . PHE A 1 275 ? 1.360 5.143 -6.297 1.00 93.56 275 PHE A C 1
ATOM 2263 O O . PHE A 1 275 ? 1.069 6.112 -6.996 1.00 93.56 275 PHE A O 1
ATOM 2270 N N . PRO A 1 276 ? 2.213 4.205 -6.755 1.00 94.69 276 PRO A N 1
ATOM 2271 C CA . PRO A 1 276 ? 2.801 4.333 -8.088 1.00 94.69 276 PRO A CA 1
ATOM 2272 C C . PRO A 1 276 ? 1.753 4.352 -9.207 1.00 94.69 276 PRO A C 1
ATOM 2274 O O . PRO A 1 276 ? 1.862 5.186 -10.103 1.00 94.69 276 PRO A O 1
ATOM 2277 N N . LEU A 1 277 ? 0.695 3.537 -9.116 1.00 94.69 277 LEU A N 1
ATOM 2278 C CA . LEU A 1 277 ? -0.400 3.548 -10.093 1.00 94.69 277 LEU A CA 1
ATOM 2279 C C . LEU A 1 277 ? -1.101 4.911 -10.162 1.00 94.69 277 LEU A C 1
ATOM 2281 O O . LEU A 1 277 ? -1.363 5.424 -11.248 1.00 94.69 277 LEU A O 1
ATOM 2285 N N . MET A 1 278 ? -1.379 5.521 -9.008 1.00 92.56 278 MET A N 1
ATOM 2286 C CA . MET A 1 278 ? -2.007 6.845 -8.925 1.00 92.56 278 MET A CA 1
ATOM 2287 C C . MET A 1 278 ? -1.121 7.966 -9.483 1.00 92.56 278 MET A C 1
ATOM 2289 O O . MET A 1 278 ? -1.645 8.998 -9.896 1.00 92.56 278 MET A O 1
ATOM 2293 N N . HIS A 1 279 ? 0.195 7.758 -9.519 1.00 92.88 279 HIS A N 1
ATOM 2294 C CA . HIS A 1 279 ? 1.173 8.715 -10.028 1.00 92.88 279 HIS A CA 1
ATOM 2295 C C . HIS A 1 279 ? 1.719 8.353 -11.424 1.00 92.88 279 HIS A C 1
ATOM 2297 O O . HIS A 1 279 ? 2.697 8.941 -11.875 1.00 92.88 279 HIS A O 1
ATOM 2303 N N . GLY A 1 280 ? 1.096 7.410 -12.142 1.00 92.19 280 GLY A N 1
ATOM 2304 C CA . GLY A 1 280 ? 1.476 7.087 -13.525 1.00 92.19 280 GLY A CA 1
ATOM 2305 C C . GLY A 1 280 ? 2.819 6.359 -13.665 1.00 92.19 280 GLY A C 1
ATOM 2306 O O . GLY A 1 280 ? 3.475 6.470 -14.703 1.00 92.19 280 GLY A O 1
ATOM 2307 N N . MET A 1 281 ? 3.228 5.632 -12.623 1.00 95.25 281 MET A N 1
ATOM 2308 C CA . MET A 1 281 ? 4.338 4.678 -12.646 1.00 95.25 281 MET A CA 1
ATOM 2309 C C . MET A 1 281 ? 3.809 3.244 -12.657 1.00 95.25 281 MET A C 1
ATOM 2311 O O . MET A 1 281 ? 2.717 2.959 -12.161 1.00 95.25 281 MET A O 1
ATOM 2315 N N . VAL A 1 282 ? 4.626 2.323 -13.161 1.00 97.50 282 VAL A N 1
ATOM 2316 C CA . VAL A 1 282 ? 4.307 0.893 -13.193 1.00 97.50 282 VAL A CA 1
ATOM 2317 C C . VAL A 1 282 ? 4.888 0.209 -11.946 1.00 97.50 282 VAL A C 1
ATOM 2319 O O . VAL A 1 282 ? 6.113 0.168 -11.793 1.00 97.50 282 VAL A O 1
ATOM 2322 N N . PRO A 1 283 ? 4.060 -0.315 -11.022 1.00 98.19 283 PRO A N 1
ATO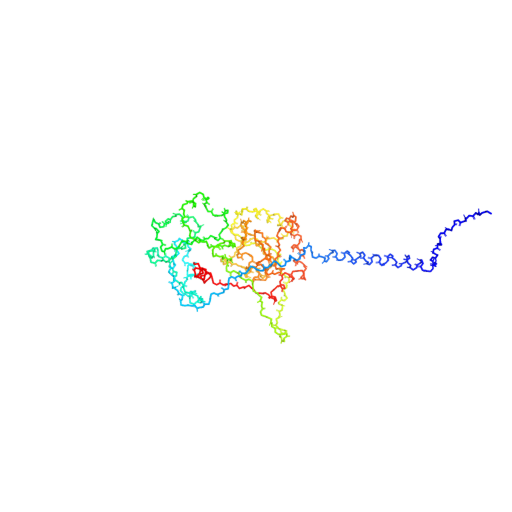M 2323 C CA . PRO A 1 283 ? 4.550 -1.085 -9.886 1.00 98.19 283 PRO A CA 1
ATOM 2324 C C . PRO A 1 283 ? 5.153 -2.422 -10.334 1.00 98.19 283 PRO A C 1
ATOM 2326 O O . PRO A 1 283 ? 4.519 -3.203 -11.047 1.00 98.19 283 PRO A O 1
ATOM 2329 N N . VAL A 1 284 ? 6.358 -2.703 -9.845 1.00 98.75 284 VAL A N 1
ATOM 2330 C CA . VAL A 1 284 ? 6.985 -4.028 -9.875 1.00 98.75 284 VAL A CA 1
ATOM 2331 C C . VAL A 1 284 ? 6.779 -4.652 -8.503 1.00 98.75 284 VAL A C 1
ATOM 2333 O O . VAL A 1 284 ? 7.328 -4.163 -7.514 1.00 98.75 284 VAL A O 1
ATOM 2336 N N . VAL A 1 285 ? 5.929 -5.666 -8.415 1.00 98.38 285 VAL A N 1
ATOM 2337 C CA . VAL A 1 285 ? 5.403 -6.167 -7.142 1.00 98.38 285 VAL A CA 1
ATOM 2338 C C . VAL A 1 285 ? 6.194 -7.366 -6.629 1.00 98.38 285 VAL A C 1
ATOM 2340 O O . VAL A 1 285 ? 6.701 -8.169 -7.406 1.00 98.38 285 VAL A O 1
ATOM 2343 N N . MET A 1 286 ? 6.299 -7.470 -5.303 1.00 97.62 286 MET A N 1
ATOM 2344 C CA . MET A 1 286 ? 6.827 -8.639 -4.595 1.00 97.62 286 MET A CA 1
ATOM 2345 C C . MET A 1 286 ? 6.085 -8.772 -3.267 1.00 97.62 286 MET A C 1
ATOM 2347 O O . MET A 1 286 ? 6.309 -7.988 -2.343 1.00 97.62 286 MET A O 1
ATOM 2351 N N . GLY A 1 287 ? 5.193 -9.752 -3.173 1.00 94.44 287 GLY A N 1
ATOM 2352 C CA . GLY A 1 287 ? 4.328 -9.969 -2.015 1.00 94.44 287 GLY A CA 1
ATOM 2353 C C . GLY A 1 287 ? 3.498 -11.240 -2.175 1.00 94.44 287 GLY A C 1
ATOM 2354 O O . GLY A 1 287 ? 3.700 -12.000 -3.114 1.00 94.44 287 GLY A O 1
ATOM 2355 N N . GLY A 1 288 ? 2.590 -11.501 -1.231 1.00 92.81 288 GLY A N 1
ATOM 2356 C CA . GLY A 1 288 ? 1.742 -12.706 -1.235 1.00 92.81 288 GLY A CA 1
ATOM 2357 C C . GLY A 1 288 ? 0.277 -12.436 -1.595 1.00 92.81 288 GLY A C 1
ATOM 2358 O O . GLY A 1 288 ? -0.605 -13.224 -1.249 1.00 92.81 288 GLY A O 1
ATOM 2359 N N . MET A 1 289 ? -0.001 -11.296 -2.224 1.00 92.19 289 MET A N 1
ATOM 2360 C CA . MET A 1 289 ? -1.328 -10.938 -2.712 1.00 92.19 289 MET A CA 1
ATOM 2361 C C . MET A 1 289 ? -1.552 -11.522 -4.108 1.00 92.19 289 MET A C 1
ATOM 2363 O O . MET A 1 289 ? -0.679 -11.446 -4.961 1.00 92.19 289 MET A O 1
ATOM 2367 N N . ASP A 1 290 ? -2.760 -12.017 -4.373 1.00 92.06 290 ASP A N 1
ATOM 2368 C CA . ASP A 1 290 ? -3.225 -12.229 -5.746 1.00 92.06 290 ASP A CA 1
ATOM 2369 C C . ASP A 1 290 ? -3.544 -10.866 -6.384 1.00 92.06 290 ASP A C 1
ATOM 2371 O O . ASP A 1 290 ? -4.648 -10.321 -6.247 1.00 92.06 290 ASP A O 1
ATOM 2375 N N . TYR A 1 291 ? -2.537 -10.268 -7.021 1.00 92.50 291 TYR A N 1
ATOM 2376 C CA . TYR A 1 291 ? -2.610 -8.915 -7.566 1.00 92.50 291 TYR A CA 1
ATOM 2377 C C . TYR A 1 291 ? -3.685 -8.763 -8.649 1.00 92.50 291 TYR A C 1
ATOM 2379 O O . TYR A 1 291 ? -4.276 -7.687 -8.756 1.00 92.50 291 TYR A O 1
ATOM 2387 N N . ALA A 1 292 ? -4.036 -9.830 -9.377 1.00 90.81 292 ALA A N 1
ATOM 2388 C CA . ALA A 1 292 ? -5.102 -9.804 -10.381 1.00 90.81 292 ALA A CA 1
ATOM 2389 C C . ALA A 1 292 ? -6.484 -9.478 -9.783 1.00 90.81 292 ALA A C 1
ATOM 2391 O O . ALA A 1 292 ? -7.371 -9.013 -10.497 1.00 90.81 292 ALA A O 1
ATOM 2392 N N . ARG A 1 293 ? -6.670 -9.676 -8.470 1.00 88.44 293 ARG A N 1
ATOM 2393 C CA . ARG A 1 293 ? -7.922 -9.368 -7.757 1.00 88.44 293 ARG A CA 1
ATOM 2394 C C . ARG A 1 293 ? -8.011 -7.933 -7.238 1.00 88.44 293 ARG A C 1
ATOM 2396 O O . ARG A 1 293 ? -9.094 -7.516 -6.813 1.00 88.44 293 ARG A O 1
ATOM 2403 N N . VAL A 1 294 ? -6.893 -7.203 -7.188 1.00 89.19 294 VAL A N 1
ATOM 2404 C CA . VAL A 1 294 ? -6.803 -5.893 -6.509 1.00 89.19 294 VAL A CA 1
ATOM 2405 C C . VAL A 1 294 ? -6.190 -4.779 -7.344 1.00 89.19 294 VAL A C 1
ATOM 2407 O O . VAL A 1 294 ? -6.475 -3.620 -7.056 1.00 89.19 294 VAL A O 1
ATOM 2410 N N . ALA A 1 295 ? -5.373 -5.096 -8.344 1.00 92.69 295 ALA A N 1
ATOM 2411 C CA . ALA A 1 295 ? -4.811 -4.128 -9.270 1.00 92.69 295 ALA A CA 1
ATOM 2412 C C . ALA A 1 295 ? -5.695 -4.012 -10.524 1.00 92.69 295 ALA A C 1
ATOM 2414 O O . ALA A 1 295 ? -6.376 -4.974 -10.894 1.00 92.69 295 ALA A O 1
ATOM 2415 N N . PRO A 1 296 ? -5.696 -2.857 -11.207 1.00 93.19 296 PRO A N 1
ATOM 2416 C CA . PRO A 1 296 ? -6.256 -2.772 -12.548 1.00 93.19 296 PRO A CA 1
ATOM 2417 C C . PRO A 1 296 ? -5.602 -3.810 -13.491 1.00 93.19 296 PRO A C 1
ATOM 2419 O O . PRO A 1 296 ? -4.402 -4.078 -13.381 1.00 93.19 296 PRO A O 1
ATOM 2422 N N . PRO A 1 297 ? -6.351 -4.421 -14.425 1.00 91.50 297 PRO A N 1
ATOM 2423 C CA . PRO A 1 297 ? -5.786 -5.410 -15.339 1.00 91.50 297 PRO A CA 1
ATOM 2424 C C . PRO A 1 297 ? -4.613 -4.849 -16.152 1.00 91.50 297 PRO A C 1
ATOM 2426 O O . PRO A 1 297 ? -4.703 -3.753 -16.701 1.00 91.50 297 PRO A O 1
ATOM 2429 N N . GLY A 1 298 ? -3.517 -5.610 -16.235 1.00 93.38 298 GLY A N 1
ATOM 2430 C CA . GLY A 1 298 ? -2.332 -5.231 -17.011 1.00 93.38 298 GLY A CA 1
ATOM 2431 C C . GLY A 1 298 ? -1.534 -4.050 -16.446 1.00 93.38 298 GLY A C 1
ATOM 2432 O O . GLY A 1 298 ? -0.717 -3.493 -17.168 1.00 93.38 298 GLY A O 1
ATOM 2433 N N . SER A 1 299 ? -1.753 -3.645 -15.190 1.00 95.88 299 SER A N 1
ATOM 2434 C CA . SER A 1 299 ? -1.141 -2.433 -14.626 1.00 95.88 299 SER A CA 1
ATOM 2435 C C . SER A 1 299 ? 0.151 -2.649 -13.836 1.00 95.88 299 SER A C 1
ATOM 2437 O O . SER A 1 299 ? 0.677 -1.692 -13.278 1.00 95.88 299 SER A O 1
ATOM 2439 N N . TYR A 1 300 ? 0.625 -3.884 -13.682 1.00 97.44 300 TYR A N 1
ATOM 2440 C CA . TYR A 1 300 ? 1.752 -4.222 -12.810 1.00 97.44 300 TYR A CA 1
ATOM 2441 C C . TYR A 1 300 ? 2.623 -5.316 -13.429 1.00 97.44 300 TYR A C 1
ATOM 2443 O O . TYR A 1 300 ? 2.196 -6.010 -14.351 1.00 97.44 300 TYR A O 1
ATOM 2451 N N . ILE A 1 301 ? 3.840 -5.460 -12.906 1.00 98.31 301 ILE A N 1
ATOM 2452 C CA . ILE A 1 301 ? 4.792 -6.516 -13.269 1.00 98.31 301 ILE A CA 1
ATOM 2453 C C . ILE A 1 301 ? 5.084 -7.326 -12.008 1.00 98.31 301 ILE A C 1
ATOM 2455 O O . ILE A 1 301 ? 5.532 -6.746 -11.019 1.00 98.31 301 ILE A O 1
ATOM 2459 N N . ASP A 1 302 ? 4.837 -8.634 -12.017 1.00 97.75 302 ASP A N 1
ATOM 2460 C CA . ASP A 1 302 ? 5.131 -9.500 -10.872 1.00 97.75 302 ASP A CA 1
ATOM 2461 C C . ASP A 1 302 ? 6.561 -10.037 -10.951 1.00 97.75 302 ASP A C 1
ATOM 2463 O O . ASP A 1 302 ? 6.981 -10.567 -11.978 1.00 97.75 302 ASP A O 1
ATOM 2467 N N . PHE A 1 303 ? 7.334 -9.908 -9.870 1.00 96.44 303 PHE A N 1
ATOM 2468 C CA . PHE A 1 303 ? 8.678 -10.486 -9.817 1.00 96.44 303 PHE A CA 1
ATOM 2469 C C . PHE A 1 303 ? 8.654 -12.014 -9.995 1.00 96.44 303 PHE A C 1
ATOM 2471 O O . PHE A 1 303 ? 9.620 -12.574 -10.516 1.00 96.44 303 PHE A O 1
ATOM 2478 N N . ALA A 1 304 ? 7.562 -12.673 -9.587 1.00 95.94 304 ALA A N 1
ATOM 2479 C CA . ALA A 1 304 ? 7.411 -14.123 -9.623 1.00 95.94 304 ALA A CA 1
ATOM 2480 C C . ALA A 1 304 ? 7.330 -14.688 -11.052 1.00 95.94 304 ALA A C 1
ATOM 2482 O O . ALA A 1 304 ? 7.580 -15.876 -11.252 1.00 95.94 304 ALA A O 1
ATOM 2483 N N . ASP A 1 305 ? 7.049 -13.841 -12.046 1.00 96.62 305 ASP A N 1
ATOM 2484 C CA . ASP A 1 305 ? 7.028 -14.223 -13.460 1.00 96.62 305 ASP A CA 1
ATOM 2485 C C . ASP A 1 305 ? 8.447 -14.424 -14.038 1.00 96.62 305 ASP A C 1
ATOM 2487 O O . ASP A 1 305 ? 8.622 -14.954 -15.138 1.00 96.62 305 ASP A O 1
ATOM 2491 N N . PHE A 1 306 ? 9.496 -14.035 -13.306 1.00 97.62 306 PHE A N 1
ATOM 2492 C CA . PHE A 1 306 ? 10.877 -14.053 -13.784 1.00 97.62 306 PHE A CA 1
ATOM 2493 C C . PHE A 1 306 ? 11.716 -15.112 -13.073 1.00 97.62 306 PHE A C 1
ATOM 2495 O O . PHE A 1 306 ? 11.652 -15.296 -11.862 1.00 97.62 306 PHE A O 1
ATOM 2502 N N . LYS A 1 307 ? 12.589 -15.781 -13.836 1.00 96.81 307 LYS A N 1
ATOM 2503 C CA . LYS A 1 307 ? 13.501 -16.807 -13.302 1.00 96.81 307 LYS A CA 1
ATOM 2504 C C . LYS A 1 307 ? 14.599 -16.228 -12.409 1.00 96.81 307 LYS A C 1
ATOM 2506 O O . LYS A 1 307 ? 15.179 -16.955 -11.609 1.00 96.81 307 LYS A O 1
ATOM 2511 N N . SER A 1 308 ? 14.932 -14.949 -12.587 1.00 97.69 308 SER A N 1
ATOM 2512 C CA . SER A 1 308 ? 15.999 -14.280 -11.849 1.00 97.69 308 SER A CA 1
ATOM 2513 C C . SER A 1 308 ? 15.809 -12.755 -11.808 1.00 97.69 308 SER A C 1
ATOM 2515 O O . SER A 1 308 ? 15.167 -12.192 -12.704 1.00 97.69 308 SER A O 1
ATOM 2517 N N . PRO A 1 309 ? 16.443 -12.053 -10.843 1.00 98.38 309 PRO A N 1
ATOM 2518 C CA . PRO A 1 309 ? 16.516 -10.591 -10.843 1.00 98.38 309 PRO A CA 1
ATOM 2519 C C . PRO A 1 309 ? 17.110 -10.019 -12.137 1.00 98.38 309 PRO A C 1
ATOM 2521 O O . PRO A 1 309 ? 16.682 -8.962 -12.595 1.00 98.38 309 PRO A O 1
ATOM 2524 N N . SER A 1 310 ? 18.065 -10.720 -12.762 1.00 98.19 310 SER A N 1
ATOM 2525 C CA . SER A 1 310 ? 18.654 -10.287 -14.035 1.00 98.19 310 SER A CA 1
ATOM 2526 C C . SER A 1 310 ? 17.653 -10.365 -15.188 1.00 98.19 310 SER A C 1
ATOM 2528 O O . SER A 1 310 ? 17.588 -9.450 -16.007 1.00 98.19 310 SER A O 1
ATOM 2530 N N . ASP A 1 311 ? 16.826 -11.410 -15.248 1.00 98.44 311 ASP A N 1
ATOM 2531 C CA . ASP A 1 311 ? 15.803 -11.525 -16.294 1.00 98.44 311 ASP A CA 1
ATOM 2532 C C . ASP A 1 311 ? 14.723 -10.451 -16.142 1.00 98.44 311 ASP A C 1
ATOM 2534 O O . ASP A 1 311 ? 14.336 -9.829 -17.135 1.00 98.44 311 ASP A O 1
ATOM 2538 N N . LEU A 1 312 ? 14.319 -10.151 -14.901 1.00 98.62 312 LEU A N 1
ATOM 2539 C CA . LEU A 1 312 ? 13.473 -8.995 -14.610 1.00 98.62 312 LEU A CA 1
ATOM 2540 C C . LEU A 1 312 ? 14.153 -7.691 -15.051 1.00 98.62 312 LEU A C 1
ATOM 2542 O O . LEU A 1 312 ? 13.535 -6.885 -15.740 1.00 98.62 312 LEU A O 1
ATOM 2546 N N . GLY A 1 313 ? 15.429 -7.483 -14.720 1.00 98.56 313 GLY A N 1
ATOM 2547 C CA . GLY A 1 313 ? 16.175 -6.285 -15.114 1.00 98.56 313 GLY A CA 1
ATOM 2548 C C . GLY A 1 313 ? 16.223 -6.075 -16.630 1.00 98.56 313 GLY A C 1
ATOM 2549 O O . GLY A 1 313 ? 15.927 -4.980 -17.107 1.00 98.56 313 GLY A O 1
ATOM 2550 N N . LYS A 1 314 ? 16.509 -7.132 -17.404 1.00 98.50 314 LYS A N 1
ATOM 2551 C CA . LYS A 1 314 ? 16.484 -7.095 -18.882 1.00 98.50 314 LYS A CA 1
ATOM 2552 C C . LYS A 1 314 ? 15.092 -6.759 -19.407 1.00 98.50 314 LYS A C 1
ATOM 2554 O O . LYS A 1 314 ? 14.958 -5.982 -20.353 1.00 98.50 314 LYS A O 1
ATOM 2559 N N . TYR A 1 315 ? 14.056 -7.330 -18.796 1.00 98.38 315 TYR A N 1
ATOM 2560 C CA . TYR A 1 315 ? 12.676 -7.054 -19.173 1.00 98.38 315 TYR A CA 1
ATOM 2561 C C . TYR A 1 315 ? 12.290 -5.598 -18.908 1.00 98.38 315 TYR A C 1
ATOM 2563 O O . TYR A 1 315 ? 11.806 -4.931 -19.822 1.00 98.38 315 TYR A O 1
ATOM 2571 N N . LEU A 1 316 ? 12.563 -5.081 -17.707 1.00 98.25 316 LEU A N 1
ATOM 2572 C CA . LEU A 1 316 ? 12.306 -3.683 -17.356 1.00 98.25 316 LEU A CA 1
ATOM 2573 C C . LEU A 1 316 ? 13.072 -2.732 -18.279 1.00 98.25 316 LEU A C 1
ATOM 2575 O O . LEU A 1 316 ? 12.505 -1.742 -18.733 1.00 98.25 316 LEU A O 1
ATOM 2579 N N . TRP A 1 317 ? 14.321 -3.053 -18.627 1.00 97.44 317 TRP A N 1
ATOM 2580 C CA . TRP A 1 317 ? 15.115 -2.260 -19.565 1.00 97.44 317 TRP A CA 1
ATOM 2581 C C . TRP A 1 317 ? 14.474 -2.206 -20.955 1.00 97.44 317 TRP A C 1
ATOM 2583 O O . TRP A 1 317 ? 14.348 -1.132 -21.544 1.00 97.44 317 TRP A O 1
ATOM 2593 N N . ARG A 1 318 ? 14.017 -3.351 -21.473 1.00 96.44 318 ARG A N 1
ATOM 2594 C CA . ARG A 1 318 ? 13.307 -3.435 -22.758 1.00 96.44 318 ARG A CA 1
ATOM 2595 C C . ARG A 1 318 ? 12.014 -2.617 -22.743 1.00 96.44 318 ARG A C 1
ATOM 2597 O O . ARG A 1 318 ? 11.784 -1.844 -23.670 1.00 96.44 318 ARG A O 1
ATOM 2604 N N . VAL A 1 319 ? 11.197 -2.756 -21.694 1.00 95.62 319 VAL A N 1
ATOM 2605 C CA . VAL A 1 319 ? 9.924 -2.026 -21.561 1.00 95.62 319 VAL A CA 1
ATOM 2606 C C . VAL A 1 319 ? 10.172 -0.520 -21.422 1.00 95.62 319 VAL A C 1
ATOM 2608 O O . VAL A 1 319 ? 9.523 0.255 -22.116 1.00 95.62 319 VAL A O 1
ATOM 2611 N N . HIS A 1 320 ? 11.143 -0.101 -20.602 1.00 95.00 320 HIS A N 1
ATOM 2612 C CA . HIS A 1 320 ? 11.537 1.305 -20.437 1.00 95.00 320 HIS A CA 1
ATOM 2613 C C . HIS A 1 320 ? 11.886 1.976 -21.771 1.00 95.00 320 HIS A C 1
ATOM 2615 O O . HIS A 1 320 ? 11.429 3.079 -22.058 1.00 95.00 320 HIS A O 1
ATOM 2621 N N . ASN A 1 321 ? 12.671 1.283 -22.600 1.00 94.44 321 ASN A N 1
ATOM 2622 C CA . ASN A 1 321 ? 13.158 1.798 -23.878 1.00 94.44 321 ASN A CA 1
ATOM 2623 C C . ASN A 1 321 ? 12.177 1.590 -25.042 1.00 94.44 321 ASN A C 1
ATOM 2625 O O . ASN A 1 321 ? 12.480 1.972 -26.171 1.00 94.44 321 ASN A O 1
ATOM 2629 N N . THR A 1 322 ? 11.001 1.007 -24.791 1.00 93.69 322 THR A N 1
ATOM 2630 C CA . THR A 1 322 ? 9.983 0.780 -25.822 1.00 93.69 322 THR A CA 1
ATOM 2631 C C . THR A 1 322 ? 8.678 1.474 -25.421 1.00 93.69 322 THR A C 1
ATOM 2633 O O . THR A 1 322 ? 7.857 0.870 -24.727 1.00 93.69 322 THR A O 1
ATOM 2636 N N . PRO A 1 323 ? 8.429 2.722 -25.875 1.00 90.31 323 PRO A N 1
ATOM 2637 C CA . PRO A 1 323 ? 7.286 3.528 -25.433 1.00 90.31 323 PRO A CA 1
ATOM 2638 C C . PRO A 1 323 ? 5.934 2.822 -25.568 1.00 90.31 323 PRO A C 1
ATOM 2640 O O . PRO A 1 323 ? 5.094 2.908 -24.677 1.00 90.31 323 PRO A O 1
ATOM 2643 N N . ALA A 1 324 ? 5.742 2.059 -26.648 1.00 90.31 324 ALA A N 1
ATOM 2644 C CA . ALA A 1 324 ? 4.522 1.290 -26.866 1.00 90.31 324 ALA A CA 1
ATOM 2645 C C . ALA A 1 324 ? 4.345 0.132 -25.868 1.00 90.31 324 ALA A C 1
ATOM 2647 O O . ALA A 1 324 ? 3.212 -0.242 -25.585 1.00 90.31 324 ALA A O 1
ATOM 2648 N N . GLU A 1 325 ? 5.425 -0.463 -25.345 1.00 92.44 325 GLU A N 1
ATOM 2649 C CA . GLU A 1 325 ? 5.311 -1.471 -24.284 1.00 92.44 325 GLU A CA 1
ATOM 2650 C C . GLU A 1 325 ? 5.023 -0.835 -22.933 1.00 92.44 325 GLU A C 1
ATOM 2652 O O . GLU A 1 325 ? 4.126 -1.299 -22.232 1.00 92.44 325 GLU A O 1
ATOM 2657 N N . TYR A 1 326 ? 5.735 0.241 -22.595 1.00 93.25 326 TYR A N 1
ATOM 2658 C CA . TYR A 1 326 ? 5.506 0.979 -21.356 1.00 93.25 326 TYR A CA 1
ATOM 2659 C C . TYR A 1 326 ? 4.070 1.513 -21.269 1.00 93.25 326 TYR A C 1
ATOM 2661 O O . TYR A 1 326 ? 3.400 1.334 -20.253 1.00 93.25 326 TYR A O 1
ATOM 2669 N N . GLN A 1 327 ? 3.555 2.086 -22.361 1.00 91.69 327 GLN A N 1
ATOM 2670 C CA . GLN A 1 327 ? 2.207 2.655 -22.411 1.00 91.69 327 GLN A CA 1
ATOM 2671 C C . GLN A 1 327 ? 1.106 1.621 -22.122 1.00 91.69 327 GLN A C 1
ATOM 2673 O O . GLN A 1 327 ? 0.112 1.966 -21.483 1.00 91.69 327 GLN A O 1
ATOM 2678 N N . ARG A 1 328 ? 1.293 0.346 -22.497 1.00 91.81 328 ARG A N 1
ATOM 2679 C CA . ARG A 1 328 ? 0.304 -0.710 -22.209 1.00 91.81 328 ARG A CA 1
ATOM 2680 C C . ARG A 1 328 ? 0.062 -0.899 -20.713 1.00 91.81 328 ARG A C 1
ATOM 2682 O O . ARG A 1 328 ? -1.064 -1.183 -20.321 1.00 91.81 328 ARG A O 1
ATOM 2689 N N . PHE A 1 329 ? 1.076 -0.674 -19.877 1.00 94.56 329 PHE A N 1
ATOM 2690 C CA . PHE A 1 329 ? 0.934 -0.740 -18.420 1.00 94.56 329 PHE A CA 1
ATOM 2691 C C . PHE A 1 329 ? 0.196 0.456 -17.814 1.00 94.56 329 PHE A C 1
ATOM 2693 O O . PHE A 1 329 ? -0.123 0.444 -16.626 1.00 94.56 329 PHE A O 1
ATOM 2700 N N . LEU A 1 330 ? -0.079 1.495 -18.604 1.00 93.19 330 LEU A N 1
ATOM 2701 C CA . LEU A 1 330 ? -0.803 2.690 -18.176 1.00 93.19 330 LEU A CA 1
ATOM 2702 C C . LEU A 1 330 ? -2.217 2.756 -18.764 1.00 93.19 330 LEU A C 1
ATOM 2704 O O . LEU A 1 330 ? -3.050 3.488 -18.238 1.00 93.19 330 LEU A O 1
ATOM 2708 N N . ASP A 1 331 ? -2.519 1.975 -19.805 1.00 92.06 331 ASP A N 1
ATOM 2709 C CA . ASP A 1 331 ? -3.801 2.024 -20.520 1.00 92.06 331 ASP A CA 1
ATOM 2710 C C . ASP A 1 331 ? -5.015 1.645 -19.659 1.00 92.06 331 ASP A C 1
ATOM 2712 O O . ASP A 1 331 ? -6.130 2.079 -19.949 1.00 92.06 331 ASP A O 1
ATOM 2716 N N . TRP A 1 332 ? -4.811 0.923 -18.553 1.00 92.12 332 TRP A N 1
ATOM 2717 C CA . TRP A 1 332 ? -5.867 0.623 -17.579 1.00 92.12 332 TRP A CA 1
ATOM 2718 C C . TRP A 1 332 ? -6.578 1.882 -17.061 1.00 92.12 332 TRP A C 1
ATOM 2720 O O . TRP A 1 332 ? -7.751 1.821 -16.688 1.00 92.12 332 TRP A O 1
ATOM 2730 N N . ASN A 1 333 ? -5.894 3.032 -17.028 1.00 89.88 333 ASN A N 1
ATOM 2731 C CA . ASN A 1 333 ? -6.433 4.273 -16.472 1.00 89.88 333 ASN A CA 1
ATOM 2732 C C . ASN A 1 333 ? -7.594 4.862 -17.298 1.00 89.88 333 ASN A C 1
ATOM 2734 O O . ASN A 1 333 ? -8.311 5.733 -16.790 1.00 89.88 333 ASN A O 1
ATOM 2738 N N . ARG A 1 334 ? -7.803 4.360 -18.526 1.00 89.31 334 ARG A N 1
ATOM 2739 C CA . ARG A 1 334 ? -8.935 4.684 -19.407 1.00 89.31 334 ARG A CA 1
ATOM 2740 C C . ARG A 1 334 ? -10.248 4.130 -18.867 1.00 89.31 334 ARG A C 1
ATOM 2742 O O . ARG A 1 334 ? -11.256 4.832 -18.867 1.00 89.31 334 ARG A O 1
ATOM 2749 N N . ASP A 1 335 ? -10.205 2.905 -18.352 1.00 89.25 335 ASP A N 1
ATOM 2750 C CA . ASP A 1 335 ? -11.391 2.148 -17.942 1.00 89.25 335 ASP A CA 1
ATOM 2751 C C . ASP A 1 335 ? -11.548 2.073 -16.424 1.00 89.25 335 ASP A C 1
ATOM 2753 O O . ASP A 1 335 ? -12.645 1.828 -15.918 1.00 89.25 335 ASP A O 1
ATOM 2757 N N . TYR A 1 336 ? -10.467 2.302 -15.678 1.00 91.44 336 TYR A N 1
ATOM 2758 C CA . TYR A 1 336 ? -10.438 2.152 -14.230 1.00 91.44 336 TYR A CA 1
ATOM 2759 C C . TYR A 1 336 ? -9.935 3.415 -13.525 1.00 91.44 336 TYR A C 1
ATOM 2761 O O . TYR A 1 336 ? -9.165 4.218 -14.058 1.00 91.44 336 TYR A O 1
ATOM 2769 N N . ALA A 1 337 ? -10.384 3.586 -12.287 1.00 90.88 337 ALA A N 1
ATOM 2770 C CA . ALA A 1 337 ? -9.895 4.583 -11.349 1.00 90.88 337 ALA A CA 1
ATOM 2771 C C . ALA A 1 337 ? -9.534 3.910 -10.020 1.00 90.88 337 ALA A C 1
ATOM 2773 O O . ALA A 1 337 ? -10.097 2.874 -9.662 1.00 90.88 337 ALA A O 1
ATOM 2774 N N . ILE A 1 338 ? -8.598 4.517 -9.292 1.00 90.44 338 ILE A N 1
ATOM 2775 C CA . ILE A 1 338 ? -8.260 4.123 -7.925 1.00 90.44 338 ILE A CA 1
ATOM 2776 C C . ILE A 1 338 ? -8.907 5.135 -6.988 1.00 90.44 338 ILE A C 1
ATOM 2778 O O . ILE A 1 338 ? -8.569 6.317 -6.998 1.00 90.44 338 ILE A O 1
ATOM 2782 N N . GLU A 1 339 ? -9.848 4.663 -6.184 1.00 88.19 339 GLU A N 1
ATOM 2783 C CA . GLU A 1 339 ? -10.469 5.432 -5.118 1.00 88.19 339 GLU A CA 1
ATOM 2784 C C . GLU A 1 339 ? -9.770 5.168 -3.790 1.00 88.19 339 GLU A C 1
ATOM 2786 O O . GLU A 1 339 ? -9.286 4.061 -3.526 1.00 88.19 339 GLU A O 1
ATOM 2791 N N . ARG A 1 340 ? -9.786 6.187 -2.926 1.00 85.75 340 ARG A N 1
ATOM 2792 C CA . ARG A 1 340 ? -9.224 6.121 -1.580 1.00 85.75 340 ARG A CA 1
ATOM 2793 C C . ARG A 1 340 ? -10.287 6.369 -0.498 1.00 85.75 340 ARG A C 1
ATOM 2795 O O . ARG A 1 340 ? -10.348 7.486 0.018 1.00 85.75 340 ARG A O 1
ATOM 2802 N N . PRO A 1 341 ? -11.165 5.400 -0.151 1.00 82.69 341 PRO A N 1
ATOM 2803 C CA . PRO A 1 341 ? -12.184 5.633 0.867 1.00 82.69 341 PRO A CA 1
ATOM 2804 C C . PRO A 1 341 ? -11.589 5.959 2.233 1.00 82.69 341 PRO A C 1
ATOM 2806 O O . PRO A 1 341 ? -10.534 5.457 2.601 1.00 82.69 341 PRO A O 1
ATOM 2809 N N . SER A 1 342 ? -12.299 6.761 3.022 1.00 88.88 342 SER A N 1
ATOM 2810 C CA . SER A 1 342 ? -11.878 7.108 4.380 1.00 88.88 342 SER A CA 1
ATOM 2811 C C . SER A 1 342 ? -11.683 5.863 5.255 1.00 88.88 342 SER A C 1
ATOM 2813 O O . SER A 1 342 ? -12.603 5.056 5.405 1.00 88.88 342 SER A O 1
ATOM 2815 N N . PHE A 1 343 ? -10.510 5.746 5.893 1.00 89.31 343 PHE A N 1
ATOM 2816 C CA . PHE A 1 343 ? -10.237 4.675 6.857 1.00 89.31 343 PHE A CA 1
ATOM 2817 C C . PHE A 1 343 ? -11.263 4.662 7.991 1.00 89.31 343 PHE A C 1
ATOM 2819 O O . PHE A 1 343 ? -11.854 3.625 8.275 1.00 89.31 343 PHE A O 1
ATOM 2826 N N . GLY A 1 344 ? -11.527 5.821 8.602 1.00 91.00 344 GLY A N 1
ATOM 2827 C CA . GLY A 1 344 ? -12.487 5.927 9.697 1.00 91.00 344 GLY A CA 1
ATOM 2828 C C . GLY A 1 344 ? -13.893 5.511 9.298 1.00 91.00 344 GLY A C 1
ATOM 2829 O O . GLY A 1 344 ? -14.557 4.822 10.070 1.00 91.00 344 GLY A O 1
ATOM 2830 N N . CYS A 1 345 ? -14.333 5.887 8.092 1.00 90.88 345 CYS A N 1
ATOM 2831 C CA . CYS A 1 345 ? -15.638 5.464 7.593 1.00 90.88 345 CYS A CA 1
ATOM 2832 C C . CYS A 1 345 ? -15.674 3.957 7.345 1.00 90.88 345 CYS A C 1
ATOM 2834 O O . CYS A 1 345 ? -16.626 3.316 7.768 1.00 90.88 345 CYS A O 1
ATOM 2836 N N . ALA A 1 346 ? -14.626 3.375 6.753 1.00 89.94 346 ALA A N 1
ATOM 2837 C CA . ALA A 1 346 ? -14.553 1.932 6.527 1.00 89.94 346 ALA A CA 1
ATOM 2838 C C . ALA A 1 346 ? -14.596 1.133 7.841 1.00 89.94 346 ALA A C 1
ATOM 2840 O O . ALA A 1 346 ? -15.325 0.148 7.940 1.00 89.94 346 ALA A O 1
ATOM 2841 N N . VAL A 1 347 ? -13.868 1.583 8.870 1.00 92.00 347 VAL A N 1
ATOM 2842 C CA . VAL A 1 347 ? -13.909 0.970 10.207 1.00 92.00 347 VAL A CA 1
ATOM 2843 C C . VAL A 1 347 ? -15.293 1.118 10.831 1.00 92.00 347 VAL A C 1
ATOM 2845 O O . VAL A 1 347 ? -15.823 0.151 11.369 1.00 92.00 347 VAL A O 1
ATOM 2848 N N . CYS A 1 348 ? -15.894 2.306 10.751 1.00 92.81 348 CYS A N 1
ATOM 2849 C CA . CYS A 1 348 ? -17.222 2.539 11.310 1.00 92.81 348 CYS A CA 1
ATOM 2850 C C . CYS A 1 348 ? -18.293 1.689 10.611 1.00 92.81 348 CYS A C 1
ATOM 2852 O O . CYS A 1 348 ? -19.077 1.027 11.281 1.00 92.81 348 CYS A O 1
ATOM 2854 N N . GLU A 1 349 ? -18.291 1.635 9.279 1.00 91.12 349 GLU A N 1
ATOM 2855 C CA . GLU A 1 349 ? -19.173 0.758 8.505 1.00 91.12 349 GLU A CA 1
ATOM 2856 C C . GLU A 1 349 ? -18.983 -0.714 8.873 1.00 91.12 349 GLU A C 1
ATOM 2858 O O . GLU A 1 349 ? -19.971 -1.424 9.017 1.00 91.12 349 GLU A O 1
ATOM 2863 N N . GLY A 1 350 ? -17.740 -1.169 9.060 1.00 91.31 350 GLY A N 1
ATOM 2864 C CA . GLY A 1 350 ? -17.454 -2.524 9.530 1.00 91.31 350 GLY A CA 1
ATOM 2865 C C . GLY A 1 350 ? -18.071 -2.812 10.899 1.00 91.31 350 GLY A C 1
ATOM 2866 O O . GLY A 1 350 ? -18.752 -3.816 11.051 1.00 91.31 350 GLY A O 1
ATOM 2867 N N . ILE A 1 351 ? -17.923 -1.897 11.863 1.00 93.31 351 ILE A N 1
ATOM 2868 C CA . ILE A 1 351 ? -18.515 -2.031 13.207 1.00 93.31 351 ILE A CA 1
ATOM 2869 C C . ILE A 1 351 ? -20.046 -2.096 13.158 1.00 93.31 351 ILE A C 1
ATOM 2871 O O . ILE A 1 351 ? -20.638 -2.819 13.943 1.00 93.31 351 ILE A O 1
ATOM 2875 N N . HIS A 1 352 ? -20.698 -1.349 12.265 1.00 92.38 352 HIS A N 1
ATOM 2876 C CA . HIS A 1 352 ? -22.161 -1.383 12.125 1.00 92.38 352 HIS A CA 1
ATOM 2877 C C . HIS A 1 352 ? -22.686 -2.659 11.444 1.00 92.38 352 HIS A C 1
ATOM 2879 O O . HIS A 1 352 ? -23.887 -2.910 11.499 1.00 92.38 352 HIS A O 1
ATOM 2885 N N . ARG A 1 353 ? -21.827 -3.434 10.768 1.00 88.56 353 ARG A N 1
ATOM 2886 C CA . ARG A 1 353 ? -22.205 -4.702 10.116 1.00 88.56 353 ARG A CA 1
ATOM 2887 C C . ARG A 1 353 ? -22.100 -5.918 11.039 1.00 88.56 353 ARG A C 1
ATOM 2889 O O . ARG A 1 353 ? -22.692 -6.943 10.712 1.00 88.56 353 ARG A O 1
ATOM 2896 N N . LEU A 1 354 ? -21.320 -5.806 12.111 1.00 88.56 354 LEU A N 1
ATOM 2897 C CA . LEU A 1 354 ? -21.086 -6.843 13.118 1.00 88.56 354 LEU A CA 1
ATOM 2898 C C . LEU A 1 354 ? -22.057 -6.669 14.288 1.00 88.56 354 LEU A C 1
ATOM 2900 O O . LEU A 1 354 ? -22.471 -7.709 14.844 1.00 88.56 354 LEU A O 1
#

Secondary structure (DSSP, 8-state):
---PPPPPPPP----HHHHHHHHHHHHHHHHHHHHHHHHHHHHS-SSPPPP-PPPP-PPPPPP--S---EEEEE-S---HHHHHHHHSHHHHTTSSS-EEEE--GGGGGG-SEEEEESSTTSSTT--SS--TT-EEEEEE-S-GGGSS--HHHHTT----EEEESSTTSSEE--TT-EEEEPP---S----------PPPSEEEEEE------TT-HHHHHHHHTTTS-EEEESTTSSB--SSS--HHHHHTTEEEEEEE-SS--BT---HHHHHHHHTT-EEEEESBS-GGGTSPTT--EEGGGSSSHHHHHHHHHHHHT-HHHHHHTTGGGGTEEEE---HHHHHHHHHHH-

pLDDT: mean 82.26, std 16.31, range [36.19, 98.75]

Radius of gyration: 29.43 Å; Cα contacts (8 Å, |Δi|>4): 514; chains: 1; bounding box: 55×88×100 Å

InterPro domains:
  IPR001503 Glycosyl transferase family 10 [PTHR48438] (68-352)
  IPR031481 Fucosyltransferase, N-terminal [PF17039] (68-174)
  IPR038577 GT10-like, C-terminal domain superfamily [G3DSA:3.40.50.11660] (136-340)
  IPR055270 Fucosyltransferase, C-terminal [PF00852] (199-352)

Solvent-accessible surface area (backbone atoms only — not comparable to full-atom values): 20816 Å² total; per-residue (Å²): 137,90,84,88,84,86,85,80,87,84,81,85,82,76,56,71,70,58,52,53,49,49,67,62,46,46,60,54,53,50,49,50,50,49,50,50,52,50,48,50,61,72,67,45,66,96,58,78,75,74,75,78,42,74,60,68,82,71,81,77,81,75,76,81,63,96,64,75,70,45,27,32,30,44,68,44,84,65,57,72,65,54,43,49,74,33,47,22,73,76,48,43,72,74,32,77,59,58,54,46,62,43,63,62,70,92,46,55,94,74,30,41,33,36,37,36,41,63,51,89,54,47,75,71,71,59,73,95,69,80,61,91,80,42,44,34,31,40,36,44,83,68,57,75,90,74,37,86,66,59,74,75,73,53,61,90,63,84,62,74,39,35,35,16,38,36,86,87,33,77,30,64,46,51,75,38,65,42,71,43,73,52,80,88,71,78,90,82,65,98,72,70,74,73,71,74,79,64,78,46,85,38,52,32,36,33,82,37,69,73,84,77,41,80,58,52,51,66,61,45,48,61,49,19,45,77,57,30,70,64,47,37,23,36,76,68,35,89,38,74,57,97,45,101,66,44,64,70,71,49,33,70,40,26,42,30,30,56,22,58,48,59,40,67,36,78,45,42,64,56,58,55,55,51,53,33,52,77,45,74,20,33,19,36,37,43,50,32,40,71,52,55,33,64,46,62,71,62,33,63,44,60,56,84,81,38,96,40,44,48,56,44,17,51,50,53,50,52,32,60,76,29,66,74,56,46,46,55,37,53,54,38,61,78,54,35,44,80,44,72,57,58,58,37,40,54,53,41,52,38,60,75,74,110

Nearest PDB structures (foldseek):
  7yro-assembly3_F  TM=6.637E-01  e=1.678E-13  Mangifera indica
  2nzy-assembly1_B  TM=6.672E-01  e=2.059E-11  Helicobacter pylori
  2nzx-assembly1_A  TM=6.693E-01  e=8.877E-11  Helicobacter pylori
  2nzw-assembly2_C  TM=6.639E-01  e=3.000E-10  Helicobacter pylori
  5zoi-assembly1_B  TM=6.661E-01  e=1.014E-09  Helicobacter pylori

Sequence (354 aa):
LENPQKRRPSEIMIPARLARVVYKVGPLCLSLVLAVLYAQQLFKPPFPVPPSAPPIQYLTPLKAGPAKKYKVLVWNTFGLEFLKLHFGDHVMKTCTVSCRFRHNKRKFRQSDVLIFQSNYDFWSGLPQYRSPNQAYLLYAMESPHRLPYSREKMDGVKINWTLSYRLDADIVYRHTFKVVRRPIRPTNTSSQTSASHSPKSRPVVWIVSNCNGYNHREQYVDELKKTIQVDVYGRCGTLQCKRLDCYEEVSVHYSFYLAFENSICKDYSTEKLFFPLMHGMVPVVMGGMDYARVAPPGSYIDFADFKSPSDLGKYLWRVHNTPAEYQRFLDWNRDYAIERPSFGCAVCEGIHRL